Protein AF-A0A7S0AI60-F1 (afdb_monomer)

Sequence (219 aa):
GNGGIPPPGFKAGFDGRELPMLPGQHVEWAVGSVQEVSWMIAANHGGGYAYRLCPRSGNLTEECFQGHHLRFSGGLSWIQFGSDRRSRREIGANRTSEGTWPRGSQWSKVPIPACSGMGGGYDCRGCEAPQFESPIPGLWGNGPTNGCAGCDPGNKTRTEEVCGRAMDFQIVDLVEVPELPAGDYVLSFRWDCEQTPQIWTQCADVRVTSRAALAVSLV

pLDDT: mean 83.92, std 15.77, range [43.09, 98.62]

Radius of gyration: 19.03 Å; Cα contacts (8 Å, |Δi|>4): 444; chains: 1; bounding box: 62×42×47 Å

Solvent-accessible surface area (backbone atoms only — not comparable to full-atom values): 12379 Å² total; per-residue (Å²): 114,89,84,63,88,51,61,93,97,52,55,83,87,59,64,72,88,74,56,76,81,59,86,92,65,77,51,75,44,39,35,70,36,79,42,83,49,72,50,69,54,85,71,40,39,42,36,37,33,38,46,22,36,30,54,59,91,53,76,89,43,71,68,43,27,57,73,36,60,33,44,69,45,82,60,53,31,29,44,24,50,70,88,49,76,85,55,49,42,81,37,83,49,55,66,47,37,76,93,36,83,54,82,60,35,49,34,36,46,53,75,53,22,13,13,53,24,74,49,24,10,66,70,51,44,44,51,87,48,51,66,47,86,44,81,46,89,58,37,26,33,32,12,57,53,64,64,37,37,80,48,58,94,86,50,87,80,68,39,70,73,57,28,51,61,40,31,52,40,30,49,33,41,37,29,40,37,63,96,62,80,62,45,54,27,36,36,34,43,41,35,45,36,64,53,45,103,49,73,51,68,38,72,48,72,36,33,36,36,66,58,77,75,77,79,76,77,82,125

Mean predicted aligned error: 7.52 Å

Secondary structure (DSSP, 8-state):
--SSSPPTT--TT--GGGSPPPTT---EEETT-EEEEEEE-SS----EEEEEEEETTS---HHHHHHTBPEEPSSEEEEEESS-GGG-EEEE--EE-TT-SSTT--EEE-SS--BSSTTTTSSS---SSBSS--SSTT-BTTBSSTT-SS--TT-TT--HHHHHHHT-EEEEEEEE--S--SEEEEEEEEEE-SSSS-EEEEEEEEEEEPPPP------

Nearest PDB structures (foldseek):
  7wwo-assembly1_A  TM=4.934E-01  e=9.241E-03  Thermus thermophilus HB8
  5fqh-assembly1_A  TM=4.328E-01  e=1.663E-02  Clostridium perfringens
  8k2k-assembly1_A  TM=2.992E-01  e=6.125E-03  metagenome
  8yt8-assembly1_A  TM=5.364E-01  e=1.212E+00  Mus musculus
  3mnm-assembly1_A  TM=4.110E-01  e=1.016E+00  Saccharomyces cerevisiae

Foldseek 3Di:
DLQDDDPPPDDRPPDPLPDDADPPDAAEDEAQDKDKDKDFDQAAQWAKKWKFKAANVDPPDPVRRLVGTWDFPDQWKWKAAPDDPVRTDIDGWDKDQPPDPVRRRIITTDQAFFFCDLQSLQVVPGLPDGVDDHPDPCQHHQASPSPLSPDDVPDPPNDSVVSVSRRRIMIMTMTTRHPDDWHKIKMKMWGCGDRDRDIDIDIDIHTYDYHDPPPPPDD

Organism: NCBI:txid73915

Structure (mmCIF, N/CA/C/O backbone):
data_AF-A0A7S0AI60-F1
#
_entry.id   AF-A0A7S0AI60-F1
#
loop_
_atom_site.group_PDB
_atom_site.id
_atom_site.type_symbol
_atom_site.label_atom_id
_atom_site.label_alt_id
_atom_site.label_comp_id
_atom_site.label_asym_id
_atom_site.label_entity_id
_atom_site.label_seq_id
_atom_site.pdbx_PDB_ins_code
_atom_site.Cartn_x
_atom_site.Cartn_y
_atom_site.Cartn_z
_atom_site.occupancy
_atom_site.B_iso_or_equiv
_atom_site.auth_seq_id
_atom_site.auth_comp_id
_atom_site.auth_asym_id
_atom_site.auth_atom_id
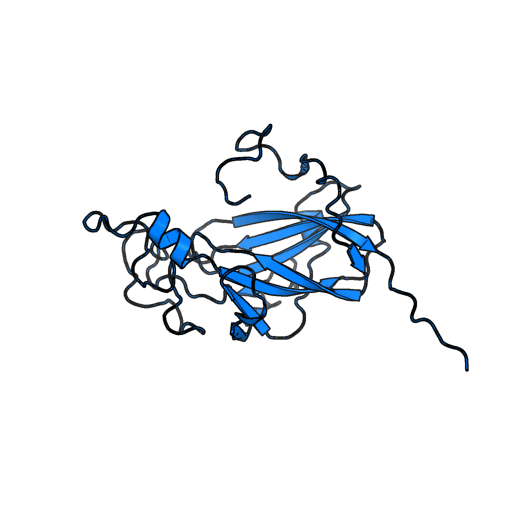_atom_site.pdbx_PDB_model_num
ATOM 1 N N . GLY A 1 1 ? 1.769 9.960 2.229 1.00 45.00 1 GLY A N 1
ATOM 2 C CA . GLY A 1 1 ? 2.354 10.930 1.282 1.00 45.00 1 GLY A CA 1
ATOM 3 C C . GLY A 1 1 ? 3.257 10.196 0.316 1.00 45.00 1 GLY A C 1
ATOM 4 O O . GLY A 1 1 ? 3.865 9.209 0.702 1.00 45.00 1 GLY A O 1
ATOM 5 N N . ASN A 1 2 ? 3.325 10.637 -0.931 1.00 50.84 2 ASN A N 1
ATOM 6 C CA . ASN A 1 2 ? 4.127 10.057 -2.017 1.00 50.84 2 ASN A CA 1
ATOM 7 C C . ASN A 1 2 ? 5.589 10.559 -2.038 1.00 50.84 2 ASN A C 1
ATOM 9 O O . ASN A 1 2 ? 6.227 10.520 -3.081 1.00 50.84 2 ASN A O 1
ATOM 13 N N . GLY A 1 3 ? 6.103 11.098 -0.924 1.00 54.59 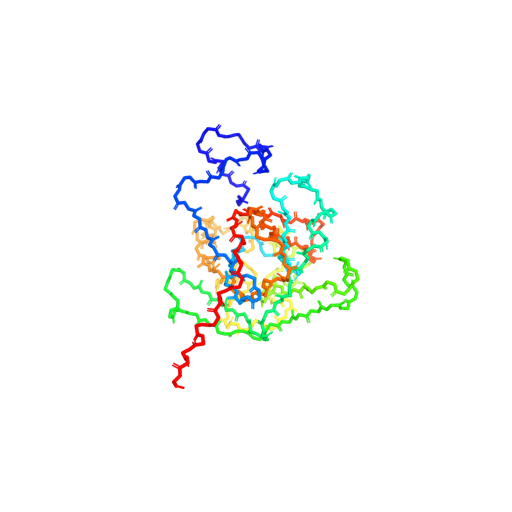3 GLY A N 1
ATOM 14 C CA . GLY A 1 3 ? 7.425 11.741 -0.884 1.00 54.59 3 GLY A CA 1
ATOM 15 C C . GLY A 1 3 ? 7.523 13.063 -1.663 1.00 54.59 3 GLY A C 1
ATOM 16 O O . GLY A 1 3 ? 8.617 13.601 -1.786 1.00 54.59 3 GLY A O 1
ATOM 17 N N . GLY A 1 4 ? 6.403 13.582 -2.182 1.00 67.56 4 GLY A N 1
ATOM 18 C CA . GLY A 1 4 ? 6.338 14.828 -2.945 1.00 67.56 4 GLY A CA 1
ATOM 19 C C . GLY A 1 4 ? 6.090 16.072 -2.085 1.00 67.56 4 GLY A C 1
ATOM 20 O O . GLY A 1 4 ? 6.588 16.205 -0.967 1.00 67.56 4 GLY A O 1
ATOM 21 N N . ILE A 1 5 ? 5.300 17.005 -2.623 1.00 76.75 5 ILE A N 1
ATOM 22 C CA . ILE A 1 5 ? 4.975 18.279 -1.968 1.00 76.75 5 ILE A CA 1
ATOM 23 C C . ILE A 1 5 ? 4.077 18.009 -0.743 1.00 76.75 5 ILE A C 1
ATOM 25 O O . ILE A 1 5 ? 3.019 17.391 -0.897 1.00 76.75 5 ILE A O 1
ATOM 29 N N . PRO A 1 6 ? 4.465 18.442 0.473 1.00 79.62 6 PRO A N 1
ATOM 30 C CA . PRO A 1 6 ? 3.649 18.249 1.668 1.00 79.62 6 PRO A CA 1
ATOM 31 C C . PRO A 1 6 ? 2.327 19.032 1.577 1.00 79.62 6 PRO A C 1
ATOM 33 O O . PRO A 1 6 ? 2.256 20.036 0.860 1.00 79.62 6 PRO A O 1
ATOM 36 N N . PRO A 1 7 ? 1.279 18.624 2.320 1.00 79.31 7 PRO A N 1
ATOM 37 C CA . PRO A 1 7 ? 0.039 19.388 2.385 1.00 79.31 7 PRO A CA 1
ATOM 38 C C . PRO A 1 7 ? 0.291 20.837 2.839 1.00 79.31 7 PRO A C 1
ATOM 40 O O . PRO A 1 7 ? 1.208 21.072 3.637 1.00 79.31 7 PRO A O 1
ATOM 43 N N . PRO A 1 8 ? -0.524 21.810 2.386 1.00 84.06 8 PRO A N 1
ATOM 44 C CA . PRO A 1 8 ? -0.407 23.194 2.832 1.00 84.06 8 PRO A CA 1
ATOM 45 C C . PRO A 1 8 ? -0.358 23.294 4.361 1.00 84.06 8 PRO A C 1
ATOM 47 O O . PRO A 1 8 ? -1.177 22.697 5.056 1.00 84.06 8 PRO A O 1
ATOM 50 N N . GLY A 1 9 ? 0.612 24.046 4.879 1.00 88.19 9 GLY A N 1
ATOM 51 C CA . GLY A 1 9 ? 0.827 24.205 6.322 1.00 88.19 9 GLY A CA 1
ATOM 52 C C . GLY A 1 9 ? 1.815 23.216 6.948 1.00 88.19 9 GLY A C 1
ATOM 53 O O . GLY A 1 9 ? 2.227 23.435 8.083 1.00 88.19 9 GLY A O 1
ATOM 54 N N . PHE A 1 10 ? 2.273 22.197 6.214 1.00 88.19 10 PHE A N 1
ATOM 55 C CA . PHE A 1 10 ? 3.260 21.228 6.697 1.00 88.19 10 PHE A CA 1
ATOM 56 C C . PHE A 1 10 ? 4.544 21.268 5.865 1.00 88.19 10 PHE A C 1
ATOM 58 O O . PHE A 1 10 ? 4.549 21.646 4.695 1.00 88.19 10 PHE A O 1
ATOM 65 N N . LYS A 1 11 ? 5.666 20.892 6.485 1.00 88.69 11 LYS A N 1
ATOM 66 C CA . LYS A 1 11 ? 6.977 20.806 5.825 1.00 88.69 11 LYS A CA 1
ATOM 67 C C . LYS A 1 11 ? 7.293 19.360 5.457 1.00 88.69 11 LYS A C 1
ATOM 69 O O . LYS A 1 11 ? 6.789 18.427 6.081 1.00 88.69 11 LYS A O 1
ATOM 74 N N . ALA A 1 12 ? 8.173 19.177 4.476 1.00 85.31 12 ALA A N 1
ATOM 75 C CA . ALA A 1 12 ? 8.770 17.872 4.221 1.00 85.31 12 ALA A CA 1
ATOM 76 C C . ALA A 1 12 ? 9.463 17.367 5.500 1.00 85.31 12 ALA A C 1
ATOM 78 O O . ALA A 1 12 ? 10.143 18.137 6.181 1.00 85.31 12 ALA A O 1
ATOM 79 N N . GLY A 1 13 ? 9.251 16.094 5.837 1.00 84.31 13 GLY A N 1
ATOM 80 C CA . GLY A 1 13 ? 9.754 15.489 7.074 1.00 84.31 13 GLY A CA 1
ATOM 81 C C . GLY A 1 13 ? 8.898 15.730 8.324 1.00 84.31 13 GLY A C 1
ATOM 82 O O . GLY A 1 13 ? 9.288 15.273 9.392 1.00 84.31 13 GLY A O 1
ATOM 83 N N . PHE A 1 14 ? 7.750 16.415 8.222 1.00 87.69 14 PHE A N 1
ATOM 84 C CA . PHE A 1 14 ? 6.786 16.477 9.326 1.00 87.69 14 PHE A CA 1
ATOM 85 C C . PHE A 1 14 ? 6.278 15.072 9.677 1.00 87.69 14 PHE A C 1
ATOM 87 O O . PHE A 1 14 ? 5.994 14.275 8.778 1.00 87.69 14 PHE A O 1
ATOM 94 N N . ASP A 1 15 ? 6.152 14.776 10.972 1.00 86.12 15 ASP A N 1
ATOM 95 C CA . ASP A 1 15 ? 5.676 13.473 11.421 1.00 86.12 15 ASP A CA 1
ATOM 96 C C . ASP A 1 15 ? 4.197 13.297 11.060 1.00 86.12 15 ASP A C 1
ATOM 98 O O . ASP A 1 15 ? 3.311 13.943 11.616 1.00 86.12 15 ASP A O 1
ATOM 102 N N . GLY A 1 16 ? 3.919 12.394 10.119 1.00 83.56 16 GLY A N 1
ATOM 103 C CA . GLY A 1 16 ? 2.560 12.122 9.655 1.00 83.56 16 GLY A CA 1
ATOM 104 C C . GLY A 1 16 ? 1.607 11.678 10.768 1.00 83.56 16 GLY A C 1
ATOM 105 O O . GLY A 1 16 ? 0.403 11.874 10.642 1.00 83.56 16 GLY A O 1
ATOM 106 N N . ARG A 1 17 ? 2.130 11.132 11.873 1.00 81.75 17 ARG A N 1
ATOM 107 C CA . ARG A 1 17 ? 1.340 10.715 13.043 1.00 81.75 17 ARG A CA 1
ATOM 108 C C . ARG A 1 17 ? 0.743 11.898 13.803 1.00 81.75 17 ARG A C 1
ATOM 110 O O . ARG A 1 17 ? -0.249 11.733 14.506 1.00 81.75 17 ARG A O 1
ATOM 117 N N . GLU A 1 18 ? 1.335 13.079 13.651 1.00 84.19 18 GLU A N 1
ATOM 118 C CA . GLU A 1 18 ? 0.885 14.321 14.280 1.00 84.19 18 GLU A CA 1
ATOM 119 C C . GLU A 1 18 ? -0.087 15.110 13.390 1.00 84.19 18 GLU A C 1
ATOM 121 O O . GLU A 1 18 ? -0.596 16.155 13.799 1.00 84.19 18 GLU A O 1
ATOM 126 N N . LEU A 1 19 ? -0.378 14.627 12.174 1.00 85.31 19 LEU A N 1
ATOM 127 C CA . LEU A 1 19 ? -1.375 15.258 11.316 1.00 85.31 19 LEU A CA 1
ATOM 128 C C . LEU A 1 19 ? -2.772 15.144 11.951 1.00 85.31 19 LEU A C 1
ATOM 130 O O . LEU A 1 19 ? -3.152 14.070 12.438 1.00 85.31 19 LEU A O 1
ATOM 134 N N . PRO A 1 20 ? -3.567 16.230 11.943 1.00 84.12 20 PRO A N 1
ATOM 135 C CA . PRO A 1 20 ? -4.941 16.165 12.408 1.00 84.12 20 PRO A CA 1
ATOM 136 C C . PRO A 1 20 ? -5.768 15.291 11.462 1.00 84.12 20 PRO A C 1
ATOM 138 O O . PRO A 1 20 ? -5.549 15.294 10.249 1.00 84.12 20 PRO A O 1
ATOM 141 N N . MET A 1 21 ? -6.763 14.597 12.017 1.00 82.50 21 MET A N 1
ATOM 142 C CA . MET A 1 21 ? -7.772 13.935 11.192 1.00 82.50 21 MET A CA 1
ATOM 143 C C . MET A 1 21 ? -8.446 14.965 10.287 1.00 82.50 21 MET A C 1
ATOM 145 O O . MET A 1 21 ? -8.813 16.055 10.738 1.00 82.50 21 MET A O 1
ATOM 149 N N . LEU A 1 22 ? -8.632 14.615 9.016 1.00 80.00 22 LEU A N 1
ATOM 150 C CA . LEU A 1 22 ? -9.317 15.489 8.070 1.00 80.00 22 LEU A CA 1
ATOM 151 C C . LEU A 1 22 ? -10.794 15.649 8.477 1.00 80.00 22 LEU A C 1
ATOM 153 O O . LEU A 1 22 ? -11.508 14.647 8.588 1.00 80.00 22 LEU A O 1
ATOM 157 N N . PRO A 1 23 ? -11.288 16.886 8.679 1.00 76.00 23 PRO A N 1
ATOM 158 C CA . PRO A 1 23 ? -12.686 17.112 9.024 1.00 76.00 23 PRO A CA 1
ATOM 159 C C . PRO A 1 23 ? -13.629 16.520 7.969 1.00 76.00 23 PRO A C 1
ATOM 161 O O . PRO A 1 23 ? -13.472 16.773 6.775 1.00 76.00 23 PRO A O 1
ATOM 164 N N . GLY A 1 24 ? -14.620 15.739 8.404 1.00 71.12 24 GLY A N 1
ATOM 165 C CA . GLY A 1 24 ? -15.650 15.177 7.524 1.00 71.12 24 GLY A CA 1
ATOM 166 C C . GLY A 1 24 ? -15.225 13.960 6.691 1.00 71.12 24 GLY A C 1
ATOM 167 O O . GLY A 1 24 ? -16.073 13.390 6.010 1.00 71.12 24 GLY A O 1
ATOM 168 N N . GLN A 1 25 ? -13.964 13.517 6.763 1.00 67.19 25 GLN A N 1
ATOM 169 C CA . GLN A 1 25 ? -13.538 12.221 6.224 1.00 67.19 25 GLN A CA 1
ATOM 170 C C . GLN A 1 25 ? -13.431 11.206 7.361 1.00 67.19 25 GLN A C 1
ATOM 172 O O . GLN A 1 25 ? -12.405 11.087 8.027 1.00 67.19 25 GLN A O 1
ATOM 177 N N . HIS A 1 26 ? -14.513 10.463 7.582 1.00 74.06 26 HIS A N 1
ATOM 178 C CA . HIS A 1 26 ? -14.516 9.323 8.491 1.00 74.06 26 HIS A CA 1
ATOM 179 C C . HIS A 1 26 ? -14.850 8.071 7.692 1.00 74.06 26 HIS A C 1
ATOM 181 O O . HIS A 1 26 ? -15.993 7.860 7.296 1.00 74.06 26 HIS A O 1
ATOM 187 N N . VAL A 1 27 ? -13.828 7.261 7.420 1.00 89.38 27 VAL A N 1
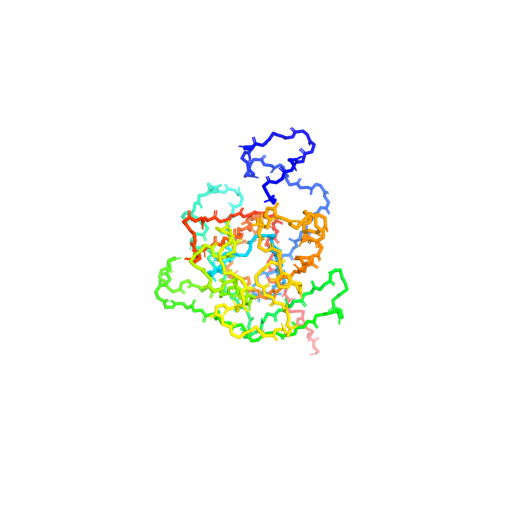ATOM 188 C CA . VAL A 1 27 ? -14.027 5.923 6.868 1.00 89.38 27 VAL A CA 1
ATOM 189 C C . VAL A 1 27 ? -14.298 4.991 8.044 1.00 89.38 27 VAL A C 1
ATOM 191 O O . VAL A 1 27 ? -13.442 4.814 8.912 1.00 89.38 27 VAL A O 1
ATOM 194 N N . GLU A 1 28 ? -15.504 4.434 8.089 1.00 93.62 28 GLU A N 1
ATOM 195 C CA . GLU A 1 28 ? -15.934 3.524 9.149 1.00 93.62 28 GLU A CA 1
ATOM 196 C C . GLU A 1 28 ? -15.746 2.069 8.727 1.00 93.62 28 GLU A C 1
ATOM 198 O O . GLU A 1 28 ? -16.203 1.652 7.661 1.00 93.62 28 GLU A O 1
ATOM 203 N N . TRP A 1 29 ? -15.055 1.301 9.566 1.00 96.19 29 TRP A N 1
ATOM 204 C CA . TRP A 1 29 ? -14.742 -0.110 9.364 1.00 96.19 29 TRP A CA 1
ATOM 205 C C . TRP A 1 29 ? -15.392 -0.921 10.484 1.00 96.19 29 TRP A C 1
ATOM 207 O O . TRP A 1 29 ? -14.967 -0.851 11.636 1.00 96.19 29 TRP A O 1
ATOM 217 N N . ALA A 1 30 ? -16.435 -1.684 10.168 1.00 96.31 30 ALA A N 1
ATOM 218 C CA . ALA A 1 30 ? -17.073 -2.537 11.165 1.00 96.31 30 ALA A CA 1
ATOM 219 C C . ALA A 1 30 ? -16.162 -3.720 11.520 1.00 96.31 30 ALA A C 1
ATOM 221 O O . ALA A 1 30 ? -15.568 -4.344 10.647 1.00 96.31 30 ALA A O 1
ATOM 222 N N . VAL A 1 31 ? -16.068 -4.074 12.800 1.00 95.88 31 VAL A N 1
ATOM 223 C CA . VAL A 1 31 ? -15.344 -5.286 13.216 1.00 95.88 31 VAL A CA 1
ATOM 224 C C . VAL A 1 31 ? -15.864 -6.518 12.465 1.00 95.88 31 VAL A C 1
ATOM 226 O O . VAL A 1 31 ? -17.075 -6.705 12.326 1.00 95.88 31 VAL A O 1
ATOM 229 N N . GLY A 1 32 ? -14.948 -7.364 11.986 1.00 94.81 32 GLY A N 1
ATOM 230 C CA . GLY A 1 32 ? -15.258 -8.576 11.228 1.00 94.81 32 GLY A CA 1
ATOM 231 C C . GLY A 1 32 ? -15.702 -8.335 9.782 1.00 94.81 32 GLY A C 1
ATOM 232 O O . GLY A 1 32 ? -16.019 -9.300 9.087 1.00 94.81 32 GLY A O 1
ATOM 233 N N . SER A 1 33 ? -15.753 -7.084 9.312 1.00 96.81 33 SER A N 1
ATOM 234 C CA . SER A 1 33 ? -16.047 -6.788 7.912 1.00 96.81 33 SER A CA 1
ATOM 235 C C . SER A 1 33 ? -14.827 -7.012 7.015 1.00 96.81 33 SER A C 1
ATOM 237 O O . SER A 1 33 ? -13.679 -7.091 7.461 1.00 96.81 33 SER A O 1
ATOM 239 N N . VAL A 1 34 ? -15.099 -7.079 5.713 1.00 98.19 34 VAL A N 1
ATOM 240 C CA . VAL A 1 34 ? -14.083 -7.001 4.668 1.00 98.19 34 VAL A CA 1
ATOM 241 C C . VAL A 1 34 ? -14.071 -5.580 4.122 1.00 98.19 34 VAL A C 1
ATOM 243 O O . VAL A 1 34 ? -15.111 -5.049 3.731 1.00 98.19 34 VAL A O 1
ATOM 246 N N . GLN A 1 35 ? -12.894 -4.969 4.090 1.00 97.88 35 GLN A N 1
ATOM 247 C CA . GLN A 1 35 ? -12.692 -3.588 3.678 1.00 97.88 35 GLN A CA 1
ATOM 248 C C . GLN A 1 35 ? -11.781 -3.515 2.460 1.00 97.88 35 GLN A C 1
ATOM 250 O O . GLN A 1 35 ? -10.812 -4.260 2.339 1.00 97.88 35 GLN A O 1
ATOM 255 N N . GLU A 1 36 ? -12.103 -2.599 1.554 1.00 97.38 36 GLU A N 1
ATOM 256 C CA . GLU A 1 36 ? -11.275 -2.310 0.391 1.00 97.38 36 GLU A CA 1
ATOM 257 C C . GLU A 1 36 ? -10.141 -1.359 0.776 1.00 97.38 36 GLU A C 1
ATOM 259 O O . GLU A 1 36 ? -10.359 -0.345 1.442 1.00 97.38 36 GLU A O 1
ATOM 264 N N . VAL A 1 37 ? -8.933 -1.693 0.337 1.00 97.50 37 VAL A N 1
ATOM 265 C CA . VAL A 1 37 ? -7.742 -0.857 0.464 1.00 97.50 37 VAL A CA 1
ATOM 266 C C . VAL A 1 37 ? -7.085 -0.729 -0.899 1.00 97.50 37 VAL A C 1
ATOM 268 O O . VAL A 1 37 ? -7.163 -1.630 -1.733 1.00 97.50 37 VAL A O 1
ATOM 271 N N . SER A 1 38 ? -6.436 0.402 -1.135 1.00 95.88 38 SER A N 1
ATOM 272 C CA . SER A 1 38 ? -5.747 0.659 -2.391 1.00 95.88 38 SER A CA 1
ATOM 273 C C . SER A 1 38 ? -4.474 1.443 -2.155 1.00 95.88 38 SER A C 1
ATOM 275 O O . SER A 1 38 ? -4.418 2.298 -1.270 1.00 95.88 38 SER A O 1
ATOM 277 N N . TRP A 1 39 ? -3.475 1.193 -2.984 1.00 94.12 39 TRP A N 1
ATOM 278 C CA . TRP A 1 39 ? -2.240 1.960 -3.009 1.00 94.12 39 TRP A CA 1
ATOM 279 C C . TRP A 1 39 ? -1.742 2.101 -4.447 1.00 94.12 39 TRP A C 1
ATOM 281 O O . TRP A 1 39 ? -2.200 1.401 -5.348 1.00 94.12 39 TRP A O 1
ATOM 291 N N . MET A 1 40 ? -0.834 3.044 -4.673 1.00 88.75 40 MET A N 1
ATOM 292 C CA . MET A 1 40 ? -0.266 3.327 -5.991 1.00 88.75 40 MET A CA 1
ATOM 293 C C . MET A 1 40 ? 1.251 3.208 -5.915 1.00 88.75 40 MET A C 1
ATOM 295 O O . MET A 1 40 ? 1.856 3.557 -4.899 1.00 88.75 40 MET A O 1
ATOM 299 N N . ILE A 1 41 ? 1.861 2.744 -7.001 1.00 82.56 41 ILE A N 1
ATOM 300 C CA . ILE A 1 41 ? 3.312 2.621 -7.132 1.00 82.56 41 ILE A CA 1
ATOM 301 C C . ILE A 1 41 ? 3.774 3.686 -8.109 1.00 82.56 41 ILE A C 1
ATOM 303 O O . ILE A 1 41 ? 3.343 3.665 -9.247 1.00 82.56 41 ILE A O 1
ATOM 307 N N . ALA A 1 42 ? 4.677 4.575 -7.704 1.00 76.31 42 ALA A N 1
ATOM 308 C CA . ALA A 1 42 ? 5.337 5.493 -8.641 1.00 76.31 42 ALA A CA 1
ATOM 309 C C . ALA A 1 42 ? 6.721 4.983 -9.078 1.00 76.31 42 ALA A C 1
ATOM 311 O O . ALA A 1 42 ? 7.130 5.183 -10.217 1.00 76.31 42 ALA A O 1
ATOM 312 N N . ALA A 1 43 ? 7.427 4.292 -8.181 1.00 77.75 43 ALA A N 1
ATOM 313 C CA . ALA A 1 43 ? 8.711 3.655 -8.442 1.00 77.75 43 ALA A CA 1
ATOM 314 C C . ALA A 1 43 ? 8.570 2.174 -8.110 1.00 77.75 43 ALA A C 1
ATOM 316 O O . ALA A 1 43 ? 8.280 1.855 -6.964 1.00 77.75 43 ALA A O 1
ATOM 317 N N . ASN A 1 44 ? 8.706 1.276 -9.086 1.00 84.31 44 ASN A N 1
ATOM 318 C CA . ASN A 1 44 ? 8.481 -0.147 -8.853 1.00 84.31 44 ASN A CA 1
ATOM 319 C C . ASN A 1 44 ? 9.775 -0.852 -8.431 1.00 84.31 44 ASN A C 1
ATOM 321 O O . ASN A 1 44 ? 10.670 -1.061 -9.246 1.00 84.31 44 ASN A O 1
ATOM 325 N N . HIS A 1 45 ? 9.854 -1.244 -7.161 1.00 86.75 45 HIS A N 1
ATOM 326 C CA . HIS A 1 45 ? 11.004 -1.955 -6.588 1.00 86.75 45 HIS A CA 1
ATOM 327 C C . HIS A 1 45 ? 10.692 -3.415 -6.208 1.00 86.75 45 HIS A C 1
ATOM 329 O O . HIS A 1 45 ? 11.457 -4.034 -5.460 1.00 86.75 45 HIS A O 1
ATOM 335 N N . GLY A 1 46 ? 9.569 -3.962 -6.694 1.00 90.88 46 GLY A N 1
ATOM 336 C CA . GLY A 1 46 ? 9.126 -5.322 -6.370 1.00 90.88 46 GLY A CA 1
ATOM 337 C C . GLY A 1 46 ? 8.864 -5.524 -4.874 1.00 90.88 46 GLY A C 1
ATOM 338 O O . GLY A 1 46 ? 8.537 -4.576 -4.166 1.00 90.88 46 GLY A O 1
ATOM 339 N N . GLY A 1 47 ? 9.022 -6.745 -4.365 1.00 94.25 47 GLY A N 1
ATOM 340 C CA . GLY A 1 47 ? 8.861 -7.038 -2.935 1.00 94.25 47 GLY A CA 1
ATOM 341 C C . GLY A 1 47 ? 7.421 -7.249 -2.483 1.00 94.25 47 GLY A C 1
ATOM 342 O O . GLY A 1 47 ? 6.5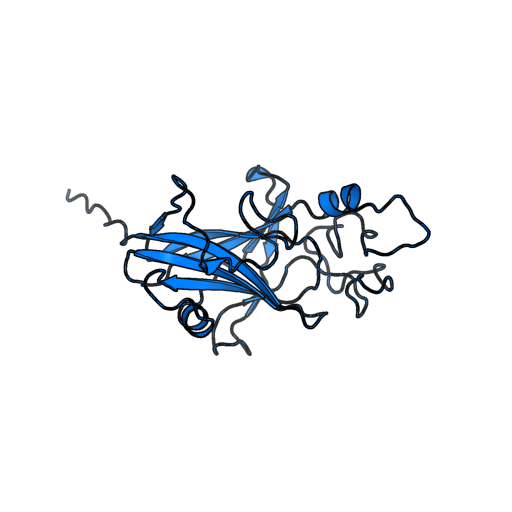82 -7.739 -3.244 1.00 94.25 47 GLY A O 1
ATOM 343 N N . GLY A 1 48 ? 7.146 -6.939 -1.215 1.00 97.19 48 GLY A N 1
ATOM 344 C CA . GLY A 1 48 ? 5.884 -7.293 -0.568 1.00 97.19 48 GLY A CA 1
ATOM 345 C C . GLY A 1 48 ? 5.356 -6.222 0.374 1.00 97.19 48 GLY A C 1
ATOM 346 O O . GLY A 1 48 ? 6.119 -5.470 0.977 1.00 97.19 48 GLY A O 1
ATOM 347 N N . TYR A 1 49 ? 4.036 -6.157 0.506 1.00 98.50 49 TYR A N 1
ATOM 348 C CA . TYR A 1 49 ? 3.340 -5.143 1.285 1.00 98.50 49 TYR A CA 1
ATOM 349 C C . TYR A 1 49 ? 2.304 -5.726 2.249 1.00 98.50 49 TYR A C 1
ATOM 351 O O . TYR A 1 49 ? 1.828 -6.857 2.107 1.00 98.50 49 TYR A O 1
ATOM 359 N N . ALA A 1 50 ? 1.968 -4.911 3.242 1.00 98.44 50 ALA A N 1
ATOM 360 C CA . ALA A 1 50 ? 1.130 -5.245 4.376 1.00 98.44 50 ALA A CA 1
ATOM 361 C C . ALA A 1 50 ? 0.283 -4.049 4.829 1.00 98.44 50 ALA A C 1
ATOM 363 O O . ALA A 1 50 ? 0.691 -2.890 4.705 1.00 98.44 50 ALA A O 1
ATOM 364 N N . TYR A 1 51 ? -0.864 -4.356 5.439 1.00 98.56 51 TYR A N 1
ATOM 365 C CA . TYR A 1 51 ? -1.745 -3.391 6.096 1.00 98.56 51 TYR A CA 1
ATOM 366 C C . TYR A 1 51 ? -1.903 -3.732 7.574 1.00 98.56 51 TYR A C 1
ATOM 368 O O . TYR A 1 51 ? -1.990 -4.903 7.941 1.00 98.56 51 TYR A O 1
ATOM 376 N N . ARG A 1 52 ? -1.890 -2.714 8.435 1.00 98.00 52 ARG A N 1
ATOM 377 C CA . 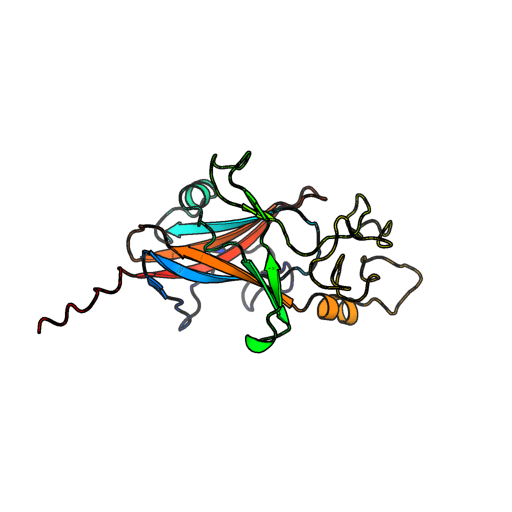ARG A 1 52 ? -1.794 -2.866 9.894 1.00 98.00 52 ARG A CA 1
ATOM 378 C C . ARG A 1 52 ? -2.573 -1.765 10.600 1.00 98.00 52 ARG A C 1
ATOM 380 O O . ARG A 1 52 ? -2.606 -0.649 10.096 1.00 98.00 52 ARG A O 1
ATOM 387 N N . LEU A 1 53 ? -3.149 -2.038 11.765 1.00 97.25 53 LEU A N 1
ATOM 388 C CA . LEU A 1 53 ? -3.845 -1.031 12.574 1.00 97.25 53 LEU A CA 1
ATOM 389 C C . LEU A 1 53 ? -3.072 -0.712 13.860 1.00 97.25 53 LEU A C 1
ATOM 391 O O . LEU A 1 53 ? -2.345 -1.540 14.398 1.00 97.25 53 LEU A O 1
ATOM 395 N N . CYS A 1 54 ? -3.227 0.502 14.373 1.00 96.75 54 CYS A N 1
ATOM 396 C CA . CYS A 1 54 ? -2.827 0.846 15.735 1.00 96.75 54 CYS A CA 1
ATOM 397 C C . CYS A 1 54 ? -3.850 1.828 16.325 1.00 96.75 54 CYS A C 1
ATOM 399 O O . CYS A 1 54 ? -4.222 2.779 15.628 1.00 96.75 54 CYS A O 1
ATOM 401 N N . PRO A 1 55 ? -4.337 1.624 17.566 1.00 95.81 55 PRO A N 1
ATOM 402 C CA . PRO A 1 55 ? -5.249 2.565 18.208 1.00 95.81 55 PRO A CA 1
ATOM 403 C C . PRO A 1 55 ? -4.649 3.971 18.273 1.00 95.81 55 PRO A C 1
ATOM 405 O O . PRO A 1 55 ? -3.532 4.153 18.760 1.00 95.81 55 PRO A O 1
ATOM 408 N N . ARG A 1 56 ? -5.409 4.985 17.846 1.00 92.69 56 ARG A N 1
ATOM 409 C CA . ARG A 1 56 ? -4.960 6.386 17.860 1.00 92.69 56 ARG A CA 1
ATOM 410 C C . ARG A 1 56 ? -4.743 6.918 19.276 1.00 92.69 56 ARG A C 1
ATOM 412 O O . ARG A 1 56 ? -3.920 7.800 19.479 1.00 92.69 56 ARG A O 1
ATOM 419 N N . SER A 1 57 ? -5.470 6.383 20.256 1.00 91.88 57 SER A N 1
ATOM 420 C CA . SER A 1 57 ? -5.329 6.754 21.669 1.00 91.88 57 SER A CA 1
ATOM 421 C C . SER A 1 57 ? -4.030 6.253 22.311 1.00 91.88 57 SER A C 1
ATOM 423 O O . SER A 1 57 ? -3.734 6.637 23.440 1.00 91.88 57 SER A O 1
ATOM 425 N N . GLY A 1 58 ? -3.299 5.351 21.647 1.00 89.25 58 GLY A N 1
ATOM 426 C CA . GLY A 1 58 ? -2.053 4.773 22.141 1.00 89.25 58 GLY A CA 1
ATOM 427 C C . GLY A 1 58 ? -0.800 5.408 21.537 1.00 89.25 58 GLY A C 1
ATOM 428 O O . GLY A 1 58 ? -0.856 6.350 20.749 1.00 89.25 58 GLY A O 1
ATOM 429 N N . ASN A 1 59 ? 0.357 4.839 21.881 1.00 92.50 59 ASN A N 1
ATOM 430 C CA . ASN A 1 59 ? 1.619 5.192 21.238 1.00 92.50 59 ASN A CA 1
ATOM 431 C C . ASN A 1 59 ? 1.697 4.520 19.863 1.00 92.50 59 ASN A C 1
ATOM 433 O O . ASN A 1 59 ? 1.753 3.295 19.763 1.00 92.50 59 ASN A O 1
ATOM 437 N N . LEU A 1 60 ? 1.744 5.334 18.809 1.00 93.69 60 LEU A N 1
ATOM 438 C CA . LEU A 1 60 ? 1.828 4.895 17.416 1.00 93.69 60 LEU A CA 1
ATOM 439 C C . LEU A 1 60 ? 3.244 4.398 17.070 1.00 93.69 60 LEU A C 1
ATOM 441 O O . LEU A 1 60 ? 3.993 5.066 16.347 1.00 93.69 60 LEU A O 1
ATOM 445 N N . THR A 1 61 ? 3.630 3.250 17.632 1.00 95.06 61 THR A N 1
ATOM 446 C CA . THR A 1 61 ? 4.920 2.587 17.390 1.00 95.06 61 THR A CA 1
ATOM 447 C C . THR A 1 61 ? 4.796 1.459 16.369 1.00 95.06 61 THR A C 1
ATOM 449 O O . THR A 1 61 ? 3.709 0.938 16.116 1.00 95.06 61 THR A O 1
ATOM 452 N N . GLU A 1 62 ? 5.921 1.057 15.781 1.00 94.75 62 GLU A N 1
ATOM 453 C CA . GLU A 1 62 ? 5.956 -0.073 14.850 1.00 94.75 62 GLU A CA 1
ATOM 454 C C . GLU A 1 62 ? 5.535 -1.381 15.543 1.00 94.75 62 GLU A C 1
ATOM 456 O O . GLU A 1 62 ? 4.843 -2.191 14.934 1.00 94.75 62 GLU A O 1
ATOM 461 N N . GLU A 1 63 ? 5.840 -1.555 16.831 1.00 96.50 63 GLU A N 1
ATOM 462 C CA . GLU A 1 63 ? 5.381 -2.697 17.632 1.00 96.50 63 GLU A CA 1
ATOM 463 C C . GLU A 1 63 ? 3.850 -2.728 17.753 1.00 96.50 63 GLU A C 1
ATOM 465 O O . GLU A 1 63 ? 3.245 -3.795 17.644 1.00 96.50 63 GLU A O 1
ATOM 470 N N . CYS A 1 64 ? 3.203 -1.567 17.913 1.00 96.69 64 CYS A N 1
ATOM 471 C CA . CYS A 1 64 ? 1.742 -1.477 17.936 1.00 96.69 64 CYS A CA 1
ATOM 472 C C . CYS A 1 64 ? 1.122 -1.913 16.599 1.00 96.69 64 CYS A C 1
ATOM 474 O O . CYS A 1 64 ? 0.168 -2.693 16.584 1.00 96.69 64 CYS A O 1
ATOM 476 N N . PHE A 1 65 ? 1.682 -1.452 15.474 1.00 97.06 65 PHE A N 1
ATOM 477 C CA . PHE A 1 65 ? 1.229 -1.863 14.141 1.00 97.06 65 PHE A CA 1
ATOM 478 C C . PHE A 1 65 ? 1.475 -3.353 13.887 1.00 97.06 65 PHE A C 1
ATOM 480 O O . PHE A 1 65 ? 0.615 -4.044 13.344 1.00 97.06 65 PHE A O 1
ATOM 487 N N . GLN A 1 66 ? 2.631 -3.870 14.301 1.00 96.19 66 GLN A N 1
ATOM 488 C CA . GLN A 1 66 ? 2.958 -5.292 14.209 1.00 96.19 66 GLN A CA 1
ATOM 489 C C . GLN A 1 66 ? 1.968 -6.166 14.995 1.00 96.19 66 GLN A C 1
ATOM 491 O O . GLN A 1 66 ? 1.639 -7.261 14.539 1.00 96.19 66 GLN A O 1
ATOM 496 N N . GLY A 1 67 ? 1.439 -5.668 16.117 1.00 95.69 67 GLY A N 1
ATOM 497 C CA . GLY A 1 67 ? 0.426 -6.351 16.925 1.00 95.69 67 GLY A CA 1
ATOM 498 C C . GLY A 1 67 ? -0.954 -6.486 16.271 1.00 95.69 67 GLY A C 1
ATOM 499 O O . GLY A 1 67 ? -1.703 -7.385 16.645 1.00 95.69 67 GLY A O 1
ATOM 500 N N . HIS A 1 68 ? -1.291 -5.655 15.279 1.00 96.00 68 HIS A N 1
ATOM 501 C CA . HIS A 1 68 ? -2.600 -5.688 14.608 1.00 96.00 68 HIS A CA 1
ATOM 502 C C . HIS A 1 68 ? -2.450 -5.745 13.085 1.00 96.00 68 HIS A C 1
ATOM 504 O O . HIS A 1 68 ? -2.959 -4.906 12.336 1.00 96.00 68 HIS A O 1
ATOM 510 N N . HIS A 1 69 ? -1.719 -6.757 12.624 1.00 97.69 69 HIS A N 1
ATOM 511 C CA . HIS A 1 69 ? -1.574 -7.051 11.206 1.00 97.69 69 HIS A CA 1
ATOM 512 C C . HIS A 1 69 ? -2.903 -7.505 10.597 1.00 97.69 69 HIS A C 1
ATOM 514 O O . HIS A 1 69 ? -3.552 -8.414 11.117 1.00 97.69 69 HIS A O 1
ATOM 520 N N . LEU A 1 70 ? -3.296 -6.896 9.481 1.00 98.50 70 LEU A N 1
ATOM 521 C CA . LEU A 1 70 ? -4.512 -7.275 8.776 1.00 98.50 70 LEU A CA 1
ATOM 522 C C . LEU A 1 70 ? -4.247 -8.491 7.894 1.00 98.50 70 LEU A C 1
ATOM 524 O O . LEU A 1 70 ? -3.189 -8.614 7.270 1.00 98.50 70 LEU A O 1
ATOM 528 N N . ARG A 1 71 ? -5.232 -9.386 7.843 1.00 98.31 71 ARG A N 1
ATOM 529 C CA . ARG A 1 71 ? -5.272 -10.469 6.864 1.00 98.31 71 ARG A CA 1
ATOM 530 C C . ARG A 1 71 ? -5.908 -9.942 5.591 1.00 98.31 71 ARG A C 1
ATOM 532 O O . ARG A 1 71 ? -6.880 -9.193 5.645 1.00 98.31 71 ARG A O 1
ATOM 539 N N . PHE A 1 72 ? -5.383 -10.355 4.452 1.00 98.56 72 PHE A N 1
ATOM 540 C CA . PHE A 1 72 ? -6.042 -10.133 3.182 1.00 98.56 72 PHE A CA 1
ATOM 541 C C . PHE A 1 72 ? -7.210 -11.110 3.023 1.00 98.56 72 PHE A C 1
ATOM 543 O O . PHE A 1 72 ? -7.083 -12.298 3.326 1.00 98.56 72 PHE A O 1
ATOM 550 N N . SER A 1 73 ? -8.324 -10.618 2.492 1.00 98.12 73 SER A N 1
ATOM 551 C CA . SER A 1 73 ? -9.485 -11.435 2.158 1.00 98.12 73 SER A CA 1
ATOM 552 C C . SER A 1 73 ? -9.395 -11.930 0.709 1.00 98.12 73 SER A C 1
ATOM 554 O O . SER A 1 73 ? -9.016 -11.189 -0.204 1.00 98.12 73 SER A O 1
ATOM 556 N N . GLY A 1 74 ? -9.722 -13.204 0.485 1.00 96.56 74 GLY A N 1
ATOM 557 C CA . GLY A 1 74 ? -9.697 -13.844 -0.836 1.00 96.56 74 GLY A CA 1
ATOM 558 C C . GLY A 1 74 ? -8.295 -14.156 -1.380 1.00 96.56 74 GLY A C 1
ATOM 559 O O . GLY A 1 74 ? -7.307 -14.164 -0.649 1.00 96.56 74 GLY A O 1
ATOM 560 N N . GLY A 1 75 ? -8.218 -14.442 -2.683 1.00 97.69 75 GLY A N 1
ATOM 561 C CA . GLY A 1 75 ? -6.977 -14.756 -3.413 1.00 97.69 75 GLY A CA 1
ATOM 562 C C . GLY A 1 75 ? -6.717 -13.841 -4.611 1.00 97.69 75 GLY A C 1
ATOM 563 O O . GLY A 1 75 ? -5.926 -14.186 -5.483 1.00 97.69 75 GLY A O 1
ATOM 564 N N . LEU A 1 76 ? -7.411 -12.702 -4.679 1.00 98.06 76 LEU A N 1
ATOM 565 C CA . LEU A 1 76 ? -7.348 -11.762 -5.796 1.00 98.06 76 LEU A CA 1
ATOM 566 C C . LEU A 1 76 ? -6.902 -10.378 -5.327 1.00 98.06 76 LEU A C 1
ATOM 568 O O . LEU A 1 76 ? -7.216 -9.959 -4.208 1.00 98.06 76 LEU A O 1
ATOM 572 N N . SER A 1 77 ? -6.220 -9.687 -6.230 1.00 98.06 77 SER A N 1
ATOM 573 C CA . SER A 1 77 ? -5.987 -8.245 -6.223 1.00 98.06 77 SER A CA 1
ATOM 574 C C . SER A 1 77 ? -6.534 -7.666 -7.531 1.00 98.06 77 SER A C 1
ATOM 576 O O . SER A 1 77 ? -6.792 -8.404 -8.488 1.00 98.06 77 SER A O 1
ATOM 578 N N . TRP A 1 78 ? -6.694 -6.347 -7.607 1.00 97.31 78 TRP A N 1
ATOM 579 C CA . TRP A 1 78 ? -7.129 -5.683 -8.834 1.00 97.31 78 TRP A CA 1
ATOM 580 C C . TRP A 1 78 ? -6.199 -4.542 -9.209 1.00 97.31 78 TRP A C 1
ATOM 582 O O . TRP A 1 78 ? -5.755 -3.789 -8.348 1.00 97.31 78 TRP A O 1
ATOM 592 N N . ILE A 1 79 ? -5.976 -4.371 -10.508 1.00 93.38 79 ILE A N 1
ATOM 593 C CA . ILE A 1 79 ? -5.411 -3.138 -11.056 1.00 93.38 79 ILE A CA 1
ATOM 594 C C . ILE A 1 79 ? -6.554 -2.272 -11.540 1.00 93.38 79 ILE A C 1
ATOM 596 O O . ILE A 1 79 ? -7.355 -2.710 -12.366 1.00 93.38 79 ILE A O 1
ATOM 600 N N . GLN A 1 80 ? -6.630 -1.052 -11.022 1.00 92.19 80 GLN A N 1
ATOM 601 C CA . GLN A 1 80 ? -7.636 -0.072 -11.402 1.00 92.19 80 GLN A CA 1
ATOM 602 C C . GLN A 1 80 ? -6.962 1.154 -12.008 1.00 92.19 80 GLN A C 1
ATOM 604 O O . GLN A 1 80 ? -6.193 1.837 -11.338 1.00 92.19 80 GLN A O 1
ATOM 609 N N . PHE A 1 81 ? -7.290 1.453 -13.261 1.00 84.62 81 PHE A N 1
ATOM 610 C CA . PHE A 1 81 ? -6.886 2.701 -13.903 1.00 84.62 81 PHE A CA 1
ATOM 611 C C . PHE A 1 81 ? -7.922 3.782 -13.602 1.00 84.62 81 PHE A C 1
ATOM 613 O O . PHE A 1 81 ? -9.126 3.563 -13.793 1.00 84.62 81 PHE A O 1
ATOM 620 N N . GLY A 1 82 ? -7.459 4.942 -13.135 1.00 82.00 82 GLY A N 1
ATOM 621 C CA . GLY A 1 82 ? -8.328 6.038 -12.713 1.00 82.00 82 GLY A CA 1
ATOM 622 C C . GLY A 1 82 ? -9.303 5.652 -11.590 1.00 82.00 82 GLY A C 1
ATOM 623 O O . GLY A 1 82 ? -9.050 4.764 -10.773 1.00 82.00 82 GLY A O 1
ATOM 624 N N . SER A 1 83 ? -10.445 6.340 -11.538 1.00 83.75 83 SER A N 1
ATOM 625 C CA . SER A 1 83 ? -11.444 6.190 -10.469 1.00 83.75 83 SER A CA 1
ATOM 626 C C . SER A 1 83 ? -12.596 5.227 -10.789 1.00 83.75 83 SER A C 1
ATOM 628 O O . SER A 1 83 ? -13.370 4.891 -9.891 1.00 83.75 83 SER A O 1
ATOM 630 N N . ASP A 1 84 ? -12.744 4.771 -12.038 1.00 85.81 84 ASP A N 1
ATOM 631 C CA . ASP A 1 84 ? -13.845 3.879 -12.417 1.00 85.81 84 ASP A CA 1
ATOM 632 C C . ASP A 1 84 ? -13.552 2.436 -11.999 1.00 85.81 84 ASP A C 1
ATOM 634 O O . ASP A 1 84 ? -12.723 1.756 -12.598 1.00 85.81 84 ASP A O 1
ATOM 638 N N . ARG A 1 85 ? -14.292 1.923 -11.012 1.00 89.94 85 ARG A N 1
ATOM 639 C CA . ARG A 1 85 ? -14.162 0.531 -10.543 1.00 89.94 85 ARG A CA 1
ATOM 640 C C . ARG A 1 85 ? -14.435 -0.499 -11.643 1.00 89.94 85 ARG A C 1
ATOM 642 O O . ARG A 1 85 ? -13.945 -1.620 -11.549 1.00 89.94 85 ARG A O 1
ATOM 649 N N . ARG A 1 86 ? -15.171 -0.139 -12.702 1.00 89.19 86 ARG A N 1
ATOM 650 C CA . ARG A 1 86 ? -15.397 -1.017 -13.866 1.00 89.19 86 ARG A CA 1
ATOM 651 C C . ARG A 1 86 ? -14.136 -1.225 -14.707 1.00 89.19 86 ARG A C 1
ATOM 653 O O . ARG A 1 86 ? -14.088 -2.161 -15.500 1.00 89.19 86 ARG A O 1
ATOM 660 N N . SER A 1 87 ? -13.105 -0.396 -14.527 1.00 85.88 87 SER A N 1
ATOM 661 C CA . SER A 1 87 ? -11.814 -0.558 -15.201 1.00 85.88 87 SER A CA 1
ATOM 662 C C . SER A 1 87 ? -10.964 -1.684 -14.608 1.00 85.88 87 SER A C 1
ATOM 664 O O . SER A 1 87 ? -9.940 -2.036 -15.198 1.00 85.88 87 SER A O 1
ATOM 666 N N . ARG A 1 88 ? -11.382 -2.270 -13.474 1.00 93.31 88 ARG A N 1
ATOM 667 C CA . ARG A 1 88 ? -10.596 -3.268 -12.750 1.00 93.31 88 ARG A CA 1
ATOM 668 C C . ARG A 1 88 ? -10.200 -4.449 -13.628 1.00 93.31 88 ARG A C 1
ATOM 670 O O . ARG A 1 88 ? -10.985 -4.973 -14.419 1.00 93.31 88 ARG A O 1
ATOM 677 N N . ARG A 1 89 ? -8.949 -4.861 -13.466 1.00 92.69 89 ARG A N 1
ATOM 678 C CA . ARG A 1 89 ? -8.386 -6.095 -14.007 1.00 92.69 89 ARG A CA 1
ATOM 679 C C . ARG A 1 89 ? -8.004 -6.985 -12.841 1.00 92.69 89 ARG A C 1
ATOM 681 O O . ARG A 1 89 ? -7.241 -6.556 -11.980 1.00 92.69 89 ARG A O 1
ATOM 688 N N . GLU A 1 90 ? -8.579 -8.177 -12.803 1.00 95.94 90 GLU A N 1
ATOM 689 C CA . GLU A 1 90 ? -8.304 -9.174 -11.771 1.00 95.94 90 GLU A CA 1
ATOM 690 C C . GLU A 1 90 ? -6.912 -9.769 -11.944 1.00 95.94 90 GLU A C 1
ATOM 692 O O . GLU A 1 90 ? -6.482 -10.064 -13.059 1.00 95.94 90 GLU A O 1
ATOM 697 N N . ILE A 1 91 ? -6.224 -9.956 -10.823 1.00 96.00 91 ILE A N 1
ATOM 698 C CA . ILE A 1 91 ? -4.923 -10.608 -10.747 1.00 96.00 91 ILE A CA 1
ATOM 699 C C . ILE A 1 91 ? -4.963 -11.620 -9.605 1.00 96.00 91 ILE A C 1
ATOM 701 O O . ILE A 1 91 ? -5.433 -11.310 -8.510 1.00 96.00 91 ILE A O 1
ATOM 705 N N . GLY A 1 92 ? -4.423 -12.818 -9.838 1.00 97.81 92 GLY A N 1
ATOM 706 C CA . GLY A 1 92 ? -4.154 -13.773 -8.764 1.00 97.81 92 GLY A CA 1
ATOM 707 C C . GLY A 1 92 ? -3.124 -13.206 -7.786 1.00 97.81 92 GLY A C 1
ATOM 708 O O . GLY A 1 92 ? -1.981 -12.949 -8.163 1.00 97.81 92 GLY A O 1
ATOM 709 N N . ALA A 1 93 ? -3.521 -13.004 -6.533 1.00 97.81 93 ALA A N 1
ATOM 710 C CA . ALA A 1 93 ? -2.640 -12.460 -5.512 1.00 97.81 93 ALA A CA 1
ATOM 711 C C . ALA A 1 93 ? -1.679 -13.542 -5.005 1.00 97.81 93 ALA A C 1
ATOM 713 O O . ALA A 1 93 ? -2.104 -14.624 -4.597 1.00 97.81 93 ALA A O 1
ATOM 714 N N . ASN A 1 94 ? -0.382 -13.236 -4.973 1.00 97.81 94 ASN A N 1
ATOM 715 C CA . ASN A 1 94 ? 0.611 -14.096 -4.338 1.00 97.81 94 ASN A CA 1
ATOM 716 C C . ASN A 1 94 ? 0.856 -13.593 -2.913 1.00 97.81 94 ASN A C 1
ATOM 718 O O . ASN A 1 94 ? 1.444 -12.532 -2.716 1.00 97.81 94 ASN A O 1
ATOM 722 N N . ARG A 1 95 ? 0.349 -14.336 -1.930 1.00 98.06 95 ARG A N 1
ATOM 723 C CA . ARG A 1 95 ? 0.348 -13.956 -0.516 1.00 98.06 95 ARG A CA 1
ATOM 724 C C . ARG A 1 95 ? 1.048 -15.033 0.300 1.00 98.06 95 ARG A C 1
ATOM 726 O O . ARG A 1 95 ? 0.868 -16.216 0.031 1.00 98.06 95 ARG A O 1
ATOM 733 N N . THR A 1 96 ? 1.799 -14.638 1.323 1.00 97.81 96 THR A N 1
ATOM 734 C CA . THR A 1 96 ? 2.494 -15.577 2.213 1.00 97.81 96 THR A CA 1
ATOM 735 C C . THR A 1 96 ? 2.420 -15.135 3.670 1.00 97.81 96 THR A C 1
ATOM 737 O O . THR A 1 96 ? 2.390 -13.942 3.971 1.00 97.81 96 THR A O 1
ATOM 740 N N . SER A 1 97 ? 2.399 -16.119 4.565 1.00 98.25 97 SER A N 1
ATOM 741 C CA . SER A 1 97 ? 2.619 -15.956 6.008 1.00 98.25 97 SER A CA 1
ATOM 742 C C . SER A 1 97 ? 3.868 -16.711 6.485 1.00 98.25 97 SER A C 1
ATOM 744 O O . SER A 1 97 ? 4.154 -16.771 7.681 1.00 98.25 97 SER A O 1
ATOM 746 N N . GLU A 1 98 ? 4.604 -17.323 5.558 1.00 97.81 98 GLU A N 1
ATOM 747 C CA . GLU A 1 98 ? 5.815 -18.086 5.833 1.00 97.81 98 GLU A CA 1
ATOM 748 C C . GLU A 1 98 ? 7.037 -17.173 5.746 1.00 97.81 98 GLU A C 1
ATOM 750 O O . GLU A 1 98 ? 7.178 -16.390 4.809 1.00 97.81 98 GLU A O 1
ATOM 755 N N . GLY A 1 99 ? 7.925 -17.259 6.740 1.00 96.44 99 GLY A N 1
ATOM 756 C CA . GLY A 1 99 ? 9.124 -16.415 6.801 1.00 96.44 99 GLY A CA 1
ATOM 757 C C . GLY A 1 99 ? 8.850 -14.931 7.078 1.00 96.44 99 GLY A C 1
ATOM 758 O O . GLY A 1 99 ? 9.756 -14.116 6.938 1.00 96.44 99 GLY A O 1
ATOM 759 N N . THR A 1 100 ? 7.629 -14.569 7.474 1.00 97.12 100 THR A N 1
ATOM 760 C CA . THR A 1 100 ? 7.223 -13.178 7.697 1.00 97.12 100 THR A CA 1
ATOM 761 C C . THR A 1 100 ? 7.546 -12.681 9.105 1.00 97.12 100 THR A C 1
ATOM 763 O O . THR A 1 100 ? 7.749 -13.465 10.042 1.00 97.12 100 THR A O 1
ATOM 766 N N . TRP A 1 101 ? 7.585 -11.354 9.257 1.00 94.38 101 TRP A N 1
ATOM 767 C CA . TRP A 1 101 ? 7.678 -10.686 10.551 1.00 94.38 101 TRP A CA 1
ATOM 768 C C . TRP A 1 101 ? 6.486 -9.736 10.771 1.00 94.38 101 TRP A C 1
ATOM 770 O O . TRP A 1 101 ? 6.175 -8.937 9.884 1.00 94.38 101 TRP A O 1
ATOM 780 N N . PRO A 1 102 ? 5.808 -9.783 11.933 1.00 96.81 102 PRO A N 1
ATOM 781 C CA . PRO A 1 102 ? 5.888 -10.833 12.953 1.00 96.81 102 PRO A CA 1
ATOM 782 C C . PRO A 1 102 ? 5.569 -12.215 12.381 1.00 96.81 102 PRO A C 1
ATOM 784 O O . PRO A 1 102 ? 4.899 -12.322 11.360 1.00 96.81 102 PRO A O 1
ATOM 787 N N . ARG A 1 103 ? 6.041 -13.282 13.030 1.00 98.00 103 ARG A N 1
ATOM 788 C CA . ARG A 1 103 ? 5.827 -14.651 12.539 1.00 98.00 103 ARG A CA 1
ATOM 789 C C . ARG A 1 103 ? 4.339 -14.915 12.287 1.00 98.00 103 ARG A C 1
ATOM 791 O O . ARG A 1 103 ? 3.533 -14.793 13.205 1.00 98.00 103 ARG A O 1
ATOM 798 N N . GLY A 1 104 ? 3.998 -15.329 11.067 1.00 97.75 104 GLY A N 1
ATOM 799 C CA . GLY A 1 104 ? 2.624 -15.647 10.673 1.00 97.75 104 GLY A CA 1
ATOM 800 C C . GLY A 1 104 ? 1.812 -14.444 10.187 1.00 97.75 104 GLY A C 1
ATOM 801 O O . GLY A 1 104 ? 0.689 -14.631 9.717 1.00 97.75 104 GLY A O 1
ATOM 802 N N . SER A 1 105 ? 2.364 -13.225 10.235 1.00 98.00 105 SER A N 1
ATOM 803 C CA . SER A 1 105 ? 1.753 -12.064 9.586 1.00 98.00 105 SER A CA 1
ATOM 804 C C . SER A 1 105 ? 1.658 -12.300 8.081 1.00 98.00 105 SER A C 1
ATOM 806 O O . SER A 1 105 ? 2.536 -12.933 7.496 1.00 98.00 105 SER A O 1
ATOM 808 N N . GLN A 1 106 ? 0.575 -11.856 7.447 1.00 98.25 106 GLN A N 1
ATOM 809 C CA . GLN A 1 106 ? 0.364 -12.089 6.020 1.00 98.25 106 GLN A CA 1
ATOM 810 C C . GLN A 1 106 ? 0.834 -10.892 5.199 1.00 98.25 106 GLN A C 1
ATOM 812 O O . GLN A 1 106 ? 0.448 -9.759 5.474 1.00 98.25 106 GLN A O 1
ATOM 817 N N . TRP A 1 107 ? 1.613 -11.164 4.159 1.00 98.56 107 TRP A N 1
ATOM 818 C CA . TRP A 1 107 ? 2.107 -10.179 3.203 1.00 98.56 107 TRP A CA 1
ATOM 819 C C . TRP A 1 107 ? 1.630 -10.533 1.799 1.00 98.56 107 TRP A C 1
ATOM 821 O O . TRP A 1 107 ? 1.474 -11.713 1.475 1.00 98.56 107 TRP A O 1
ATOM 831 N N . SER A 1 108 ? 1.409 -9.519 0.967 1.00 98.56 108 SER A N 1
ATOM 832 C CA . SER A 1 108 ? 1.093 -9.680 -0.454 1.00 98.56 108 SER A CA 1
ATOM 833 C C . SER A 1 108 ? 2.286 -9.240 -1.293 1.00 98.56 108 SER A C 1
ATOM 835 O O . SER A 1 108 ? 2.872 -8.191 -1.034 1.00 98.56 108 SER A O 1
ATOM 837 N N . LYS A 1 109 ? 2.673 -10.037 -2.287 1.00 97.56 109 LYS A N 1
ATOM 838 C CA . LYS A 1 109 ? 3.697 -9.664 -3.267 1.00 97.56 109 LYS A CA 1
ATOM 839 C C . LYS A 1 109 ? 3.157 -8.544 -4.156 1.00 97.56 109 LYS A C 1
ATOM 841 O O . LYS A 1 109 ? 2.006 -8.601 -4.586 1.00 97.56 109 LYS A O 1
ATOM 846 N N . VAL A 1 110 ? 3.998 -7.571 -4.501 1.00 96.44 110 VAL A N 1
ATOM 847 C CA . VAL A 1 110 ? 3.683 -6.588 -5.546 1.00 96.44 110 VAL A CA 1
ATOM 848 C C . VAL A 1 110 ? 3.368 -7.329 -6.860 1.00 96.44 110 VAL A C 1
ATOM 850 O O . VAL A 1 110 ? 4.238 -8.031 -7.383 1.00 96.44 110 VAL A O 1
ATOM 853 N N . PRO A 1 111 ? 2.141 -7.213 -7.409 1.00 94.38 111 PRO A N 1
ATOM 854 C CA . PRO A 1 111 ? 1.705 -8.048 -8.530 1.00 94.38 111 PRO A CA 1
ATOM 855 C C . PRO A 1 111 ? 2.307 -7.627 -9.874 1.00 94.38 111 PRO A C 1
ATOM 857 O O . PRO A 1 111 ? 2.303 -8.412 -10.819 1.00 94.38 111 PRO A O 1
ATOM 860 N N . ILE A 1 112 ? 2.815 -6.395 -9.974 1.00 91.25 112 ILE A N 1
ATOM 861 C CA . ILE A 1 112 ? 3.412 -5.855 -11.196 1.00 91.25 112 ILE A CA 1
ATOM 862 C C . ILE A 1 112 ? 4.931 -6.038 -11.134 1.00 91.25 112 ILE A C 1
ATOM 864 O O . ILE A 1 112 ? 5.565 -5.457 -10.249 1.00 91.25 112 ILE A O 1
ATOM 868 N N . PRO A 1 113 ? 5.543 -6.810 -12.050 1.00 89.75 113 PRO A N 1
ATOM 869 C CA . PRO A 1 113 ? 6.976 -7.051 -11.999 1.00 89.75 113 PRO A CA 1
ATOM 870 C C . PRO A 1 113 ? 7.738 -5.758 -12.230 1.00 89.75 113 PRO A C 1
ATOM 872 O O . PRO A 1 113 ? 7.395 -4.992 -13.126 1.00 89.75 113 PRO A O 1
ATOM 875 N N . ALA A 1 114 ? 8.797 -5.529 -11.464 1.00 87.12 114 ALA A N 1
ATOM 876 C CA . ALA A 1 114 ? 9.777 -4.507 -11.799 1.00 87.12 114 ALA A CA 1
ATOM 877 C C . ALA A 1 114 ? 10.693 -4.991 -12.945 1.00 87.12 114 ALA A C 1
ATOM 879 O O . ALA A 1 114 ? 10.576 -6.126 -13.429 1.00 87.12 114 ALA A O 1
ATOM 880 N N . CYS A 1 115 ? 11.600 -4.130 -13.416 1.00 83.44 115 CYS A N 1
ATOM 881 C CA . CYS A 1 115 ? 12.547 -4.509 -14.467 1.00 83.44 115 CYS A CA 1
ATOM 882 C C . CYS A 1 115 ? 13.494 -5.630 -13.983 1.00 83.44 115 CYS A C 1
ATOM 884 O O . CYS A 1 115 ? 13.828 -5.680 -12.796 1.00 83.44 115 CYS A O 1
ATOM 886 N N . SER A 1 116 ? 13.938 -6.512 -14.890 1.00 83.50 116 SER A N 1
ATOM 887 C CA . SER A 1 116 ? 14.772 -7.697 -14.590 1.00 83.50 116 SER A CA 1
ATOM 888 C C . SER A 1 116 ? 16.188 -7.413 -14.075 1.00 83.50 116 SER A C 1
ATOM 890 O O . SER A 1 116 ? 16.821 -8.310 -13.523 1.00 83.50 116 SER A O 1
ATOM 892 N N . GLY A 1 117 ? 16.700 -6.191 -14.246 1.00 76.38 117 GLY A N 1
ATOM 893 C CA . GLY A 1 117 ? 18.019 -5.795 -13.749 1.00 76.38 117 GLY A CA 1
ATOM 894 C C . GLY A 1 117 ? 18.075 -5.691 -12.221 1.00 76.38 117 GLY A C 1
ATOM 895 O O . GLY A 1 117 ? 17.058 -5.472 -11.564 1.00 76.38 117 GLY A O 1
ATOM 896 N N . MET A 1 118 ? 19.281 -5.787 -11.646 1.00 73.69 118 MET A N 1
ATOM 897 C CA . MET A 1 118 ? 19.485 -5.686 -10.190 1.00 73.69 118 MET A CA 1
ATOM 898 C C . MET A 1 118 ? 18.994 -4.353 -9.609 1.00 73.69 118 MET A C 1
ATOM 900 O O . MET A 1 118 ? 18.521 -4.324 -8.479 1.00 73.69 118 MET A O 1
ATOM 904 N N . GLY A 1 119 ? 19.061 -3.262 -10.378 1.00 71.88 119 GLY A N 1
ATOM 905 C CA . GLY A 1 119 ? 18.562 -1.955 -9.955 1.00 71.88 119 GLY A CA 1
ATOM 906 C C . GLY A 1 119 ? 17.059 -1.736 -10.147 1.00 71.88 119 GLY A C 1
ATOM 907 O O . GLY A 1 119 ? 16.597 -0.622 -9.917 1.00 71.88 119 GLY A O 1
ATOM 908 N N . GLY A 1 120 ? 16.288 -2.718 -10.631 1.00 73.94 120 GLY A N 1
ATOM 909 C CA . GLY A 1 120 ? 14.848 -2.539 -10.880 1.00 73.94 120 GLY A CA 1
ATOM 910 C C . GLY A 1 120 ? 14.509 -1.485 -11.927 1.00 73.94 120 GLY A C 1
ATOM 911 O O . GLY A 1 120 ? 13.394 -0.974 -11.950 1.00 73.94 120 GLY A O 1
ATOM 912 N N . GLY A 1 121 ? 15.469 -1.142 -12.789 1.00 70.62 121 GLY A N 1
ATOM 913 C CA . GLY A 1 121 ? 15.353 -0.044 -13.746 1.00 70.62 121 GLY A CA 1
ATOM 914 C C . GLY A 1 121 ? 15.765 1.326 -13.191 1.00 70.62 121 GLY A C 1
ATOM 915 O O . GLY A 1 121 ? 15.687 2.312 -13.921 1.00 70.62 121 GLY A O 1
ATOM 916 N N . TYR A 1 122 ? 16.222 1.422 -11.937 1.00 67.19 122 TYR A N 1
ATOM 917 C CA . TYR A 1 122 ? 16.762 2.664 -11.364 1.00 67.19 122 TYR A CA 1
ATOM 918 C C . TYR A 1 122 ? 18.218 2.933 -11.775 1.00 67.19 122 TYR A C 1
AT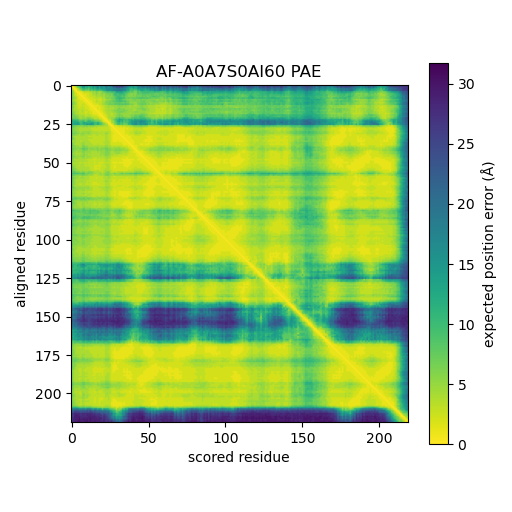OM 920 O O . TYR A 1 122 ? 18.630 4.078 -11.911 1.00 67.19 122 TYR A O 1
ATOM 928 N N . ASP A 1 123 ? 19.005 1.882 -12.001 1.00 64.62 123 ASP A N 1
ATOM 929 C CA . ASP A 1 123 ? 20.410 1.967 -12.424 1.00 64.62 123 ASP A CA 1
ATOM 930 C C . ASP A 1 123 ? 20.580 2.125 -13.941 1.00 64.62 123 ASP A C 1
ATOM 932 O O . ASP A 1 123 ? 21.700 2.040 -14.453 1.00 64.62 123 ASP A O 1
ATOM 936 N N . CYS A 1 124 ? 19.475 2.358 -14.660 1.00 62.16 124 CYS A N 1
ATOM 937 C CA . CYS A 1 124 ? 19.449 2.562 -16.110 1.00 62.16 124 CYS A CA 1
ATOM 938 C C . CYS A 1 124 ? 19.884 1.333 -16.908 1.00 62.16 124 CYS A C 1
ATOM 940 O O . CYS A 1 124 ? 20.142 1.425 -18.109 1.00 62.16 124 CYS A O 1
ATOM 942 N N . ARG A 1 125 ? 20.005 0.183 -16.242 1.00 60.81 125 ARG A N 1
ATOM 943 C CA . ARG A 1 125 ? 20.484 -1.061 -16.825 1.00 60.81 125 ARG A CA 1
ATOM 944 C C . ARG A 1 125 ? 19.388 -2.095 -16.680 1.00 60.81 125 ARG A C 1
ATOM 946 O O . ARG A 1 125 ? 18.995 -2.473 -15.584 1.00 60.81 125 ARG A O 1
ATOM 953 N N . GLY A 1 126 ? 18.917 -2.587 -17.815 1.00 63.75 126 GLY A N 1
ATOM 954 C CA . GLY A 1 126 ? 17.893 -3.616 -17.827 1.00 63.75 126 GLY A CA 1
ATOM 955 C C . GLY A 1 126 ? 16.503 -3.039 -17.587 1.00 63.75 126 GLY A C 1
ATOM 956 O O . GLY A 1 126 ? 16.101 -2.703 -16.480 1.00 63.75 126 GLY A O 1
ATOM 957 N N . CYS A 1 127 ? 15.748 -2.984 -18.673 1.00 74.38 127 CYS A N 1
ATOM 958 C CA . CYS A 1 127 ? 14.297 -3.102 -18.678 1.00 74.38 127 CYS A CA 1
ATOM 959 C C . CYS A 1 127 ? 13.900 -3.690 -20.042 1.00 74.38 127 CYS A C 1
ATOM 961 O O . CYS A 1 127 ? 13.016 -3.197 -20.729 1.00 74.38 127 CYS A O 1
ATOM 963 N N . GLU A 1 128 ? 14.631 -4.724 -20.476 1.00 75.19 128 GLU A N 1
ATOM 964 C CA . GLU A 1 128 ? 14.332 -5.481 -21.702 1.00 75.19 128 GLU A CA 1
ATOM 965 C C . GLU A 1 128 ? 13.323 -6.602 -21.429 1.00 75.19 128 GLU A C 1
ATOM 967 O O . GLU A 1 128 ? 12.554 -6.980 -22.308 1.00 75.19 128 GLU A O 1
ATOM 972 N N . ALA A 1 129 ? 13.296 -7.093 -20.186 1.00 82.00 129 ALA A N 1
ATOM 973 C CA . ALA A 1 129 ? 12.355 -8.091 -19.706 1.00 82.00 129 ALA A CA 1
ATOM 974 C C . ALA A 1 129 ? 11.915 -7.790 -18.259 1.00 82.00 129 ALA A C 1
ATOM 976 O O . ALA A 1 129 ? 12.666 -7.156 -17.505 1.00 82.00 129 ALA A O 1
ATOM 977 N N . PRO A 1 130 ? 10.723 -8.247 -17.849 1.00 85.81 130 PRO A N 1
ATOM 978 C CA . PRO A 1 130 ? 10.294 -8.200 -16.457 1.00 85.81 130 PRO A CA 1
ATOM 979 C C . PRO A 1 130 ? 10.987 -9.286 -15.619 1.00 85.81 130 PRO A C 1
ATOM 981 O O . PRO A 1 130 ? 11.463 -10.286 -16.152 1.00 85.81 130 PRO A O 1
ATOM 984 N N . GLN A 1 131 ? 11.014 -9.126 -14.292 1.00 88.25 131 GLN A N 1
ATOM 985 C CA . GLN A 1 131 ? 11.522 -10.173 -13.382 1.00 88.25 131 GLN A CA 1
ATOM 986 C C . GLN A 1 131 ? 10.680 -11.451 -13.370 1.00 88.25 131 GLN A C 1
ATOM 988 O O . GLN A 1 131 ? 11.181 -12.529 -13.068 1.00 88.25 131 GLN A O 1
ATOM 993 N N . PHE A 1 132 ? 9.390 -11.324 -13.658 1.00 91.06 132 PHE A N 1
ATOM 994 C CA . PHE A 1 132 ? 8.453 -12.431 -13.785 1.00 91.06 132 PHE A CA 1
ATOM 995 C C . PHE A 1 132 ? 7.392 -12.073 -14.825 1.00 91.06 132 PHE A C 1
ATOM 997 O O . PH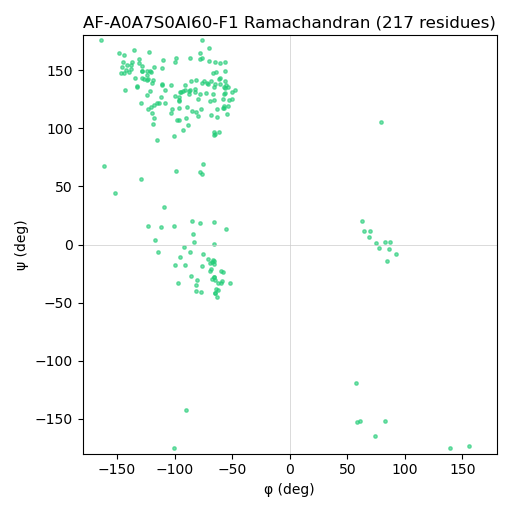E A 1 132 ? 7.272 -10.914 -15.216 1.00 91.06 132 PHE A O 1
ATOM 1004 N N . GLU A 1 133 ? 6.633 -13.057 -15.300 1.00 90.69 133 GLU A N 1
ATOM 1005 C CA . GLU A 1 133 ? 5.557 -12.809 -16.261 1.00 90.69 133 GLU A CA 1
ATOM 1006 C C . GLU A 1 133 ? 4.535 -11.821 -15.685 1.00 90.69 133 GLU A C 1
ATOM 1008 O O . GLU A 1 133 ? 4.012 -12.024 -14.587 1.00 90.69 133 GLU A O 1
ATOM 1013 N N . SER A 1 134 ? 4.270 -10.729 -16.408 1.00 89.38 134 SER A N 1
ATOM 1014 C CA . SER A 1 134 ? 3.291 -9.753 -15.941 1.00 89.38 134 SER A CA 1
ATOM 1015 C C . SER A 1 134 ? 1.871 -10.306 -16.087 1.00 89.38 134 SER A C 1
ATOM 1017 O O . SER A 1 134 ? 1.501 -10.722 -17.187 1.00 89.38 134 SER A O 1
ATOM 1019 N N . PRO A 1 135 ? 1.038 -10.244 -15.031 1.00 89.44 135 PRO A N 1
ATOM 1020 C CA . PRO A 1 135 ? -0.360 -10.666 -15.105 1.00 89.44 135 PRO A CA 1
ATOM 1021 C C . PRO A 1 135 ? -1.222 -9.754 -15.993 1.00 89.44 135 PRO A C 1
ATOM 1023 O O . PRO A 1 135 ? -2.329 -10.133 -16.369 1.00 89.44 135 PRO A O 1
ATOM 1026 N N . ILE A 1 136 ? -0.738 -8.555 -16.334 1.00 86.44 136 ILE A N 1
ATOM 1027 C CA . ILE A 1 136 ? -1.384 -7.659 -17.295 1.00 86.44 136 ILE A CA 1
ATOM 1028 C C . ILE A 1 136 ? -0.408 -7.426 -18.451 1.00 86.44 136 ILE A C 1
ATOM 1030 O O . ILE A 1 136 ? 0.625 -6.785 -18.244 1.00 86.44 136 ILE A O 1
ATOM 1034 N N . PRO A 1 137 ? -0.716 -7.902 -19.674 1.00 82.12 137 PRO A N 1
ATOM 1035 C CA . PRO A 1 137 ? 0.169 -7.747 -20.821 1.00 82.12 137 PRO A CA 1
ATOM 1036 C C . PRO A 1 137 ? 0.643 -6.304 -21.006 1.00 82.12 137 PRO A C 1
ATOM 1038 O O . PRO A 1 137 ? -0.157 -5.372 -21.085 1.00 82.12 137 PRO A O 1
ATOM 1041 N N . GLY A 1 138 ? 1.963 -6.133 -21.065 1.00 76.44 138 GLY A N 1
ATOM 1042 C CA . GLY A 1 138 ? 2.616 -4.835 -21.225 1.00 76.44 138 GLY A CA 1
ATOM 1043 C C . GLY A 1 138 ? 2.833 -4.042 -19.935 1.00 76.44 138 GLY A C 1
ATOM 1044 O O . GLY A 1 138 ? 3.637 -3.126 -19.959 1.00 76.44 138 GLY A O 1
ATOM 1045 N N . LEU A 1 139 ? 2.208 -4.389 -18.804 1.00 81.25 139 LEU A N 1
ATOM 1046 C CA . LEU A 1 139 ? 2.338 -3.626 -17.557 1.00 81.25 139 LEU A CA 1
ATOM 1047 C C . LEU A 1 139 ? 3.461 -4.173 -16.668 1.00 81.25 139 LEU A C 1
ATOM 1049 O O . LEU A 1 139 ? 3.253 -5.146 -15.950 1.00 81.25 139 LEU A O 1
ATOM 1053 N N . TRP A 1 140 ? 4.646 -3.568 -16.691 1.00 83.25 140 TRP A N 1
ATOM 1054 C CA . TRP A 1 140 ? 5.766 -3.936 -15.814 1.00 83.25 140 TRP A CA 1
ATOM 1055 C C . TRP A 1 140 ? 6.832 -2.836 -15.782 1.00 83.25 140 TRP A C 1
ATOM 1057 O O . TRP A 1 140 ? 6.718 -1.821 -16.463 1.00 83.25 140 TRP A O 1
ATOM 1067 N N . GLY A 1 141 ? 7.862 -3.002 -14.954 1.00 80.94 141 GLY A N 1
ATOM 1068 C CA . GLY A 1 141 ? 8.835 -1.951 -14.695 1.00 80.94 141 GLY A CA 1
ATOM 1069 C C . GLY A 1 141 ? 8.112 -0.719 -14.163 1.00 80.94 141 GLY A C 1
ATOM 1070 O O . GLY A 1 141 ? 7.418 -0.801 -13.150 1.00 80.94 141 GLY A O 1
ATOM 1071 N N . ASN A 1 142 ? 8.225 0.382 -14.903 1.00 73.06 142 ASN A N 1
ATOM 1072 C CA . ASN A 1 142 ? 7.633 1.675 -14.569 1.00 73.06 142 ASN A CA 1
ATOM 1073 C C . ASN A 1 142 ? 6.458 2.060 -15.498 1.00 73.06 142 ASN A C 1
ATOM 1075 O O . ASN A 1 142 ? 6.267 3.242 -15.781 1.00 73.06 142 ASN A O 1
ATOM 1079 N N . GLY A 1 143 ? 5.691 1.081 -16.000 1.00 67.56 143 GLY A N 1
ATOM 1080 C CA . GLY A 1 143 ? 4.383 1.307 -16.635 1.00 67.56 143 GLY A CA 1
ATOM 1081 C C . GLY A 1 143 ? 4.120 0.457 -17.890 1.00 67.56 143 GLY A C 1
ATOM 1082 O O . GLY A 1 143 ? 4.937 -0.385 -18.245 1.00 67.56 143 GLY A O 1
ATOM 1083 N N . PRO A 1 144 ? 2.989 0.663 -18.600 1.00 54.84 144 PRO A N 1
ATOM 1084 C CA . PRO A 1 144 ? 2.640 -0.051 -19.832 1.00 54.84 144 PRO A CA 1
ATOM 1085 C C . PRO A 1 144 ? 3.580 0.255 -21.008 1.00 54.84 144 PRO A C 1
ATOM 1087 O O . PRO A 1 144 ? 3.561 -0.430 -22.029 1.00 54.84 144 PRO A O 1
ATOM 1090 N N . THR A 1 145 ? 4.387 1.311 -20.896 1.00 57.62 145 THR A N 1
ATOM 1091 C CA . THR A 1 145 ? 5.512 1.573 -21.784 1.00 57.62 145 THR A CA 1
ATOM 1092 C C . THR A 1 145 ? 6.777 1.064 -21.092 1.00 57.62 145 THR A C 1
ATOM 1094 O O . THR A 1 145 ? 7.276 1.696 -20.162 1.00 57.62 145 THR A O 1
ATOM 1097 N N . ASN A 1 146 ? 7.325 -0.061 -21.573 1.00 51.66 146 ASN A N 1
ATOM 1098 C CA . ASN A 1 146 ? 8.528 -0.767 -21.072 1.00 51.66 146 ASN A CA 1
ATOM 1099 C C . ASN A 1 146 ? 9.827 0.085 -20.981 1.00 51.66 146 ASN A C 1
ATOM 1101 O O . ASN A 1 146 ? 10.924 -0.449 -20.871 1.00 51.66 146 ASN A O 1
ATOM 1105 N N . GLY A 1 147 ? 9.751 1.412 -21.091 1.00 48.16 147 GLY A N 1
ATOM 1106 C CA . GLY A 1 147 ? 10.881 2.330 -21.145 1.00 48.16 147 GLY A CA 1
ATOM 1107 C C . GLY A 1 147 ? 11.003 3.280 -19.958 1.00 48.16 147 GLY A C 1
ATOM 1108 O O . GLY A 1 147 ? 12.005 3.974 -19.871 1.00 48.16 147 GLY A O 1
ATOM 1109 N N . CYS A 1 148 ? 10.061 3.347 -19.023 1.00 54.41 148 CYS A N 1
ATOM 1110 C CA . CYS A 1 148 ? 10.128 4.363 -17.966 1.00 54.41 148 CYS A CA 1
ATOM 1111 C C . CYS A 1 148 ? 11.122 4.063 -16.822 1.00 54.41 148 CYS A C 1
ATOM 1113 O O . CYS A 1 148 ? 11.029 4.664 -15.756 1.00 54.41 148 CYS A O 1
ATOM 1115 N N . ALA A 1 149 ? 12.087 3.156 -17.016 1.00 52.03 149 ALA A N 1
ATOM 1116 C CA . ALA A 1 149 ? 13.310 3.088 -16.211 1.00 52.03 149 ALA A CA 1
ATOM 1117 C C . ALA A 1 149 ? 13.972 4.477 -16.233 1.00 52.03 149 ALA A C 1
ATOM 1119 O O . ALA A 1 149 ? 14.250 4.997 -17.314 1.00 52.03 149 ALA A O 1
ATOM 1120 N N . GLY A 1 150 ? 14.124 5.108 -15.067 1.00 48.69 150 GLY A N 1
ATOM 1121 C CA . GLY A 1 150 ? 14.247 6.563 -14.885 1.00 48.69 150 GLY A CA 1
ATOM 1122 C C . GLY A 1 150 ? 15.493 7.245 -15.460 1.00 48.69 150 GLY A C 1
ATOM 1123 O O . GLY A 1 150 ? 15.835 8.335 -15.014 1.00 48.69 150 GLY A O 1
ATOM 1124 N N . CYS A 1 151 ? 16.206 6.640 -16.408 1.00 51.28 151 CYS A N 1
ATOM 1125 C CA . CYS A 1 151 ? 17.474 7.178 -16.867 1.00 51.28 151 CYS A CA 1
ATOM 1126 C C . CYS A 1 151 ? 17.938 6.656 -18.232 1.00 51.28 151 CYS A C 1
ATOM 1128 O O . CYS A 1 151 ? 18.977 6.021 -18.371 1.00 51.28 151 CYS A O 1
ATOM 1130 N N . ASP A 1 152 ? 17.208 7.027 -19.283 1.00 50.50 152 ASP A N 1
ATOM 1131 C CA . ASP A 1 152 ? 17.797 7.126 -20.619 1.00 50.50 152 ASP A CA 1
ATOM 1132 C C . ASP A 1 152 ? 18.378 8.546 -20.804 1.00 50.50 152 ASP A C 1
ATOM 1134 O O . ASP A 1 152 ? 17.612 9.489 -21.023 1.00 50.50 152 ASP A O 1
ATOM 1138 N N . PRO A 1 153 ? 19.707 8.753 -20.708 1.00 46.97 153 PRO A N 1
ATOM 1139 C CA . PRO A 1 153 ? 20.308 10.075 -20.897 1.00 46.97 153 PRO A CA 1
ATOM 1140 C C . PRO A 1 153 ? 20.181 10.605 -22.340 1.00 46.97 153 PRO A C 1
ATOM 1142 O O . PRO A 1 153 ? 20.413 11.793 -22.570 1.00 46.97 153 PRO A O 1
ATOM 1145 N N . GLY A 1 154 ? 19.811 9.760 -23.313 1.00 50.66 154 GLY A N 1
ATOM 1146 C CA . GLY A 1 154 ? 19.643 10.129 -24.721 1.00 50.66 154 GLY A CA 1
ATOM 1147 C C . GLY A 1 154 ? 18.193 10.372 -25.148 1.00 50.66 154 GLY A C 1
ATOM 1148 O O . GLY A 1 154 ? 17.962 11.025 -26.168 1.00 50.66 154 GLY A O 1
ATOM 1149 N N . ASN A 1 155 ? 17.206 9.900 -24.381 1.00 54.75 155 ASN A N 1
ATOM 1150 C CA . ASN A 1 155 ? 15.802 9.928 -24.786 1.00 54.75 155 ASN A CA 1
ATOM 1151 C C . ASN A 1 155 ? 14.938 10.834 -23.901 1.00 54.75 155 ASN A C 1
ATOM 1153 O O . ASN A 1 155 ? 14.291 10.410 -22.944 1.00 54.75 155 ASN A O 1
ATOM 1157 N N . LYS A 1 156 ? 14.860 12.105 -24.306 1.00 50.72 156 LYS A N 1
ATOM 1158 C CA . LYS A 1 156 ? 14.093 13.176 -23.644 1.00 50.72 156 LYS A CA 1
ATOM 1159 C C . LYS A 1 156 ? 12.563 12.987 -23.661 1.00 50.72 156 LYS A C 1
ATOM 1161 O O . LYS A 1 156 ? 11.855 13.852 -23.158 1.00 50.72 156 LYS A O 1
ATOM 1166 N N . THR A 1 157 ? 12.038 11.903 -24.243 1.00 52.12 157 THR A N 1
ATOM 1167 C CA . THR A 1 157 ? 10.584 11.626 -24.304 1.00 52.12 157 THR A CA 1
ATOM 1168 C C . THR A 1 157 ? 10.040 10.881 -23.078 1.00 52.12 157 THR A C 1
ATOM 1170 O O . THR A 1 157 ? 8.829 10.734 -22.939 1.00 52.12 157 THR A O 1
ATOM 1173 N N . ARG A 1 158 ? 10.913 10.442 -22.162 1.00 56.38 158 ARG A N 1
ATOM 1174 C CA . ARG A 1 158 ? 10.567 9.737 -20.914 1.00 56.38 158 ARG A CA 1
ATOM 1175 C C . ARG A 1 158 ? 10.561 10.707 -19.727 1.00 56.38 158 ARG A C 1
ATOM 1177 O O . ARG A 1 158 ? 11.398 10.617 -18.835 1.00 56.38 158 ARG A O 1
ATOM 1184 N N . THR A 1 159 ? 9.672 11.696 -19.761 1.00 54.81 159 THR A N 1
ATOM 1185 C CA . THR A 1 159 ? 9.506 12.662 -18.661 1.00 54.81 159 THR A CA 1
ATOM 1186 C C . THR A 1 159 ? 8.713 12.046 -17.505 1.00 54.81 159 THR A C 1
ATOM 1188 O O . THR A 1 159 ? 7.956 11.096 -17.708 1.00 54.81 159 THR A O 1
ATOM 1191 N N . GLU A 1 160 ? 8.827 12.615 -16.299 1.00 53.22 160 GLU A N 1
ATOM 1192 C CA . GLU A 1 160 ? 7.954 12.280 -15.156 1.00 53.22 160 GLU A CA 1
ATOM 1193 C C . GLU A 1 160 ? 6.465 12.387 -15.531 1.00 53.22 160 GLU A C 1
ATOM 1195 O O . GLU A 1 160 ? 5.656 11.579 -15.097 1.00 53.22 160 GLU A O 1
ATOM 1200 N N . GLU A 1 161 ? 6.106 13.312 -16.424 1.00 57.25 161 GLU A N 1
ATOM 1201 C CA . GLU A 1 161 ? 4.745 13.456 -16.949 1.00 57.25 161 GLU A CA 1
ATOM 1202 C C . GLU A 1 161 ? 4.287 12.238 -17.776 1.00 57.25 161 GLU A C 1
ATOM 1204 O O . GLU A 1 161 ? 3.157 11.774 -17.632 1.00 57.25 161 GLU A O 1
ATOM 1209 N N . VAL A 1 162 ? 5.154 11.679 -18.626 1.00 58.47 162 VAL A N 1
ATOM 1210 C CA . VAL A 1 162 ? 4.834 10.498 -19.450 1.00 58.47 162 VAL A CA 1
ATOM 1211 C C . VAL A 1 162 ? 4.874 9.218 -18.613 1.00 58.47 162 VAL A C 1
ATOM 1213 O O . VAL A 1 162 ? 3.996 8.366 -18.741 1.00 58.47 162 VAL A O 1
ATOM 1216 N N . CYS A 1 163 ? 5.861 9.095 -17.726 1.00 55.91 163 CYS A N 1
ATOM 1217 C CA . CYS A 1 163 ? 6.086 7.903 -16.913 1.00 55.91 163 CYS A CA 1
ATOM 1218 C C . CYS A 1 163 ? 5.185 7.827 -15.673 1.00 55.91 163 CYS A C 1
ATOM 1220 O O . CYS A 1 163 ? 4.699 6.755 -15.330 1.00 55.91 163 CYS A O 1
ATOM 1222 N N . GLY A 1 164 ? 4.872 8.959 -15.046 1.00 57.09 164 GLY A N 1
ATOM 1223 C CA . GLY A 1 164 ? 3.910 9.038 -13.948 1.00 57.09 164 GLY A CA 1
ATOM 1224 C C . GLY A 1 164 ? 2.502 8.658 -14.401 1.00 57.09 164 GLY A C 1
ATOM 1225 O O . GLY A 1 164 ? 1.819 7.910 -13.711 1.00 57.09 164 GLY A O 1
ATOM 1226 N N . ARG A 1 165 ? 2.105 9.060 -15.618 1.00 62.28 165 ARG A N 1
ATOM 1227 C CA . ARG A 1 165 ? 0.863 8.580 -16.253 1.00 62.28 165 ARG A CA 1
ATOM 1228 C C . ARG A 1 165 ? 0.896 7.085 -16.569 1.00 62.28 165 ARG A C 1
ATOM 1230 O O . ARG A 1 165 ? -0.146 6.439 -16.563 1.00 62.28 165 ARG A O 1
ATOM 1237 N N . ALA A 1 166 ? 2.075 6.536 -16.855 1.00 61.41 166 ALA A N 1
ATOM 1238 C CA . ALA A 1 166 ? 2.255 5.111 -17.114 1.00 61.41 166 ALA A CA 1
ATOM 1239 C C . ALA A 1 166 ? 2.005 4.275 -15.835 1.00 61.41 166 ALA A C 1
ATOM 1241 O O . ALA A 1 166 ? 1.493 3.161 -15.907 1.00 61.41 166 ALA A O 1
ATOM 1242 N N . MET A 1 167 ? 2.274 4.842 -14.660 1.00 70.75 167 MET A N 1
ATOM 1243 C CA . MET A 1 167 ? 2.001 4.221 -13.362 1.00 70.75 167 MET A CA 1
ATOM 1244 C C . MET A 1 167 ? 0.718 4.735 -12.683 1.00 70.75 167 MET A C 1
ATOM 1246 O O . MET A 1 167 ? 0.514 4.506 -11.492 1.00 70.75 167 MET A O 1
ATOM 1250 N N . ASP A 1 168 ? -0.172 5.403 -13.428 1.00 78.00 168 ASP A N 1
ATOM 1251 C CA . ASP A 1 168 ? -1.449 5.922 -12.916 1.00 78.00 168 ASP A CA 1
ATOM 1252 C C . ASP A 1 168 ? -2.504 4.810 -12.792 1.00 78.00 168 ASP A C 1
ATOM 1254 O O . ASP A 1 168 ? -3.541 4.771 -13.465 1.00 78.00 168 ASP A O 1
ATOM 1258 N N . PHE A 1 169 ? -2.191 3.841 -11.939 1.00 85.81 169 PHE A N 1
ATOM 1259 C CA . PHE A 1 169 ? -3.082 2.771 -11.542 1.00 85.81 169 PHE A CA 1
ATOM 1260 C C . PHE A 1 169 ? -2.973 2.510 -10.045 1.00 85.81 169 PHE A C 1
ATOM 1262 O O . PHE A 1 169 ? -1.956 2.759 -9.396 1.00 85.81 169 PHE A O 1
ATOM 1269 N N . GLN A 1 170 ? -4.049 1.967 -9.499 1.00 91.12 170 GLN A N 1
ATOM 1270 C CA . GLN A 1 170 ? -4.125 1.518 -8.122 1.00 91.12 170 GLN A CA 1
ATOM 1271 C C . GLN A 1 170 ? -4.019 0.001 -8.088 1.00 91.12 170 GLN A C 1
ATOM 1273 O O . GLN A 1 170 ? -4.664 -0.685 -8.883 1.00 91.12 170 GLN A O 1
ATOM 1278 N N . ILE A 1 171 ? -3.243 -0.510 -7.141 1.00 95.31 171 ILE A N 1
ATOM 1279 C CA . ILE A 1 171 ? -3.328 -1.895 -6.695 1.00 95.31 171 ILE A CA 1
ATOM 1280 C C . ILE A 1 171 ? -4.345 -1.915 -5.567 1.00 95.31 171 ILE A C 1
ATOM 1282 O O . ILE A 1 171 ? -4.180 -1.234 -4.553 1.00 95.31 171 ILE A O 1
ATOM 1286 N N . VAL A 1 172 ? -5.418 -2.659 -5.786 1.00 97.81 172 VAL A N 1
ATOM 1287 C CA . VAL A 1 172 ? -6.551 -2.769 -4.876 1.00 97.81 172 VAL A CA 1
ATOM 1288 C C . VAL A 1 172 ? -6.565 -4.165 -4.277 1.00 97.81 172 VAL A C 1
ATOM 1290 O O . VAL A 1 172 ? -6.395 -5.159 -4.986 1.00 97.81 172 VAL A O 1
ATOM 1293 N N . ASP A 1 173 ? -6.830 -4.232 -2.981 1.00 98.56 173 ASP A N 1
ATOM 1294 C CA . ASP A 1 173 ? -6.981 -5.459 -2.218 1.00 98.56 173 ASP A CA 1
ATOM 1295 C C . ASP A 1 173 ? -8.195 -5.371 -1.292 1.00 98.56 173 ASP A C 1
ATOM 1297 O O . ASP A 1 173 ? -8.760 -4.302 -1.046 1.00 98.56 173 ASP A O 1
ATOM 1301 N N . LEU A 1 174 ? -8.574 -6.524 -0.752 1.00 98.56 174 LEU A N 1
ATOM 1302 C CA . LEU A 1 174 ? -9.524 -6.631 0.344 1.00 98.56 174 LEU A CA 1
ATOM 1303 C C . LEU A 1 174 ? -8.790 -7.097 1.601 1.00 98.56 174 LEU A C 1
ATOM 1305 O O . LEU A 1 174 ? -7.962 -8.007 1.527 1.00 98.56 174 LEU A O 1
ATOM 1309 N N . VAL A 1 175 ? -9.115 -6.511 2.749 1.00 98.62 175 VAL A N 1
ATOM 1310 C CA . VAL A 1 175 ? -8.567 -6.872 4.064 1.00 98.62 175 VAL A CA 1
ATOM 1311 C C . VAL A 1 175 ? -9.681 -7.121 5.070 1.00 98.62 175 VAL A C 1
ATOM 1313 O O . VAL A 1 175 ? -10.754 -6.532 4.982 1.00 98.62 175 VAL A O 1
ATOM 1316 N N . GLU A 1 176 ? -9.433 -8.004 6.025 1.00 98.19 176 GLU A N 1
ATOM 1317 C CA . GLU A 1 176 ? -10.364 -8.330 7.104 1.00 98.19 176 GLU A CA 1
ATOM 1318 C C . GLU A 1 176 ? -10.082 -7.449 8.320 1.00 98.19 176 GLU A C 1
ATOM 1320 O O . GLU A 1 176 ? -8.932 -7.326 8.750 1.00 98.19 176 GLU A O 1
ATOM 1325 N N . VAL A 1 177 ? -11.130 -6.853 8.889 1.00 97.19 177 VAL A N 1
ATOM 1326 C CA . VAL A 1 177 ? -11.038 -6.081 10.133 1.00 97.19 177 VAL A CA 1
ATOM 1327 C C . VAL A 1 177 ? -11.055 -7.062 11.310 1.00 97.19 177 VAL A C 1
ATOM 1329 O O . VAL A 1 177 ? -12.078 -7.720 11.522 1.00 97.19 177 VAL A O 1
ATOM 1332 N N . PRO A 1 178 ? -9.963 -7.194 12.086 1.00 94.75 178 PRO A N 1
ATOM 1333 C CA . PRO A 1 178 ? -9.917 -8.139 13.192 1.00 94.75 178 PRO A CA 1
ATOM 1334 C C . PRO A 1 178 ? -10.828 -7.699 14.344 1.00 94.75 178 PRO A C 1
ATOM 1336 O O . PRO A 1 178 ? -11.322 -6.571 14.385 1.00 94.75 178 PRO A O 1
ATOM 1339 N N . GLU A 1 179 ? -11.029 -8.599 15.305 1.00 94.69 179 GLU A N 1
ATOM 1340 C CA . GLU A 1 179 ? -11.742 -8.298 16.549 1.00 94.69 179 GLU A CA 1
ATOM 1341 C C . GLU A 1 179 ? -10.954 -7.276 17.378 1.00 94.69 179 GLU A C 1
ATOM 1343 O O . GLU A 1 179 ? -10.041 -7.623 18.127 1.00 94.69 179 GLU A O 1
ATOM 1348 N N . LEU A 1 180 ? -11.302 -6.000 17.210 1.00 93.00 180 LEU A N 1
ATOM 1349 C CA . LEU A 1 180 ? -10.683 -4.857 17.872 1.00 93.00 180 LEU A CA 1
ATOM 1350 C C . LEU A 1 180 ? -11.738 -4.032 18.618 1.00 93.00 180 LEU A C 1
ATOM 1352 O O . LEU A 1 180 ? -12.884 -3.954 18.171 1.00 93.00 180 LEU A O 1
ATOM 1356 N N . PRO A 1 181 ? -11.379 -3.368 19.731 1.00 95.25 181 PRO A N 1
ATOM 1357 C CA . PRO A 1 181 ? -12.261 -2.393 20.362 1.00 95.25 181 PRO A CA 1
ATOM 1358 C C . PRO A 1 181 ? -12.679 -1.297 19.377 1.00 95.25 181 PRO A C 1
ATOM 1360 O O . PRO A 1 181 ? -11.855 -0.814 18.601 1.00 95.25 181 PRO A O 1
ATOM 1363 N N . ALA A 1 182 ? -13.938 -0.865 19.439 1.00 95.69 182 ALA A N 1
ATOM 1364 C CA . ALA A 1 182 ? -14.386 0.289 18.668 1.00 95.69 182 ALA A CA 1
ATOM 1365 C C . ALA A 1 182 ? -13.598 1.548 19.070 1.00 95.69 182 ALA A C 1
ATOM 1367 O O . ALA A 1 182 ? -13.279 1.743 20.245 1.00 95.69 182 ALA A O 1
ATOM 1368 N N . GLY A 1 183 ? -13.294 2.405 18.100 1.00 94.56 183 GLY A N 1
ATOM 1369 C CA . GLY A 1 183 ? -12.521 3.621 18.327 1.00 94.56 183 GLY A CA 1
ATOM 1370 C C . GLY A 1 183 ? -11.803 4.118 17.081 1.00 94.56 183 GLY A C 1
ATOM 1371 O O . GLY A 1 183 ? -11.977 3.586 15.985 1.00 94.56 183 GLY A O 1
ATOM 1372 N N . ASP A 1 184 ? -10.981 5.146 17.264 1.00 94.19 184 ASP A N 1
ATOM 1373 C CA . ASP A 1 184 ? -10.161 5.712 16.197 1.00 94.19 184 ASP A CA 1
ATOM 1374 C C . ASP A 1 184 ? -8.824 4.973 16.108 1.00 94.19 184 ASP A C 1
ATOM 1376 O O . ASP A 1 184 ? -8.132 4.776 17.110 1.00 94.19 184 ASP A O 1
ATOM 1380 N N . TYR A 1 185 ? -8.452 4.585 14.894 1.00 94.81 185 TYR A N 1
ATOM 1381 C CA . TYR A 1 185 ? -7.221 3.874 14.581 1.00 94.81 185 TYR A CA 1
ATOM 1382 C C . TYR A 1 185 ? -6.472 4.590 13.466 1.00 94.81 185 TYR A C 1
ATOM 1384 O O . TYR A 1 185 ? -7.051 5.259 12.608 1.00 94.81 185 TYR A O 1
ATOM 1392 N N . VAL A 1 186 ? -5.161 4.393 13.464 1.00 94.56 186 VAL A N 1
ATOM 1393 C CA . VAL A 1 186 ? -4.313 4.683 12.315 1.00 94.56 186 VAL A CA 1
ATOM 1394 C C . VAL A 1 186 ? -4.127 3.381 11.544 1.00 94.56 186 VAL A C 1
ATOM 1396 O O . VAL A 1 186 ? -3.694 2.374 12.105 1.00 94.56 186 VAL A O 1
ATOM 1399 N N . LEU A 1 187 ? -4.465 3.394 10.260 1.00 95.75 187 LEU A N 1
ATOM 1400 C CA . LEU A 1 187 ? -4.095 2.371 9.291 1.00 95.75 187 LEU A CA 1
ATOM 1401 C C . LEU A 1 187 ? -2.680 2.656 8.808 1.00 95.75 187 LEU A C 1
ATOM 1403 O O . LEU A 1 187 ? -2.387 3.774 8.406 1.00 95.75 187 LEU A O 1
ATOM 1407 N N . SER A 1 188 ? -1.820 1.646 8.807 1.00 96.12 188 SER A N 1
ATOM 1408 C CA . SER A 1 188 ? -0.488 1.693 8.223 1.00 96.12 188 SER A CA 1
ATOM 1409 C C . SER A 1 188 ? -0.400 0.749 7.034 1.00 96.12 188 SER A C 1
ATOM 1411 O O . SER A 1 188 ? -0.582 -0.460 7.178 1.00 96.12 188 SER A O 1
ATOM 1413 N N . PHE A 1 189 ? -0.059 1.310 5.880 1.00 97.31 189 PHE A N 1
ATOM 1414 C CA . PHE A 1 189 ? 0.513 0.580 4.759 1.00 97.31 189 PHE A CA 1
ATOM 1415 C C . PHE A 1 189 ? 2.032 0.523 4.938 1.00 97.31 189 PHE A C 1
ATOM 1417 O O . PHE A 1 189 ? 2.657 1.550 5.226 1.00 97.31 189 PHE A O 1
ATOM 1424 N N . ARG A 1 190 ? 2.624 -0.657 4.757 1.00 97.06 190 ARG A N 1
ATOM 1425 C CA . ARG A 1 190 ? 4.076 -0.850 4.693 1.00 97.06 190 ARG A CA 1
ATOM 1426 C C . ARG A 1 190 ? 4.431 -1.719 3.510 1.00 97.06 190 ARG A C 1
ATOM 1428 O O . ARG A 1 190 ? 3.805 -2.750 3.295 1.00 97.06 190 ARG A O 1
ATOM 1435 N N . TRP A 1 191 ? 5.460 -1.302 2.795 1.00 97.06 191 TRP A N 1
ATOM 1436 C CA . TRP A 1 191 ? 6.020 -2.000 1.659 1.00 97.06 191 TRP A CA 1
ATOM 1437 C C . TRP A 1 191 ? 7.528 -2.141 1.841 1.00 97.06 191 TRP A C 1
ATOM 1439 O O . TRP A 1 191 ? 8.237 -1.142 1.972 1.00 97.06 191 TRP A O 1
ATOM 1449 N N . ASP A 1 192 ? 7.987 -3.390 1.839 1.00 96.12 192 ASP A N 1
ATOM 1450 C CA . ASP A 1 192 ? 9.395 -3.753 1.916 1.00 96.12 192 ASP A CA 1
ATOM 1451 C C . ASP A 1 192 ? 9.862 -4.137 0.505 1.00 96.12 192 ASP A C 1
ATOM 1453 O O . ASP A 1 192 ? 9.349 -5.081 -0.111 1.00 96.12 192 ASP A O 1
ATOM 1457 N N . CYS A 1 193 ? 10.806 -3.360 -0.029 1.00 92.75 193 CYS A N 1
ATOM 1458 C CA . CYS A 1 193 ? 11.294 -3.520 -1.393 1.00 92.75 193 CYS A CA 1
ATOM 1459 C C . CYS A 1 193 ? 12.219 -4.738 -1.519 1.00 92.75 193 CYS A C 1
ATOM 1461 O O . CYS A 1 193 ? 13.076 -4.975 -0.672 1.00 92.75 193 CYS A O 1
ATOM 1463 N N . GLU A 1 194 ? 12.102 -5.467 -2.628 1.00 90.25 194 GLU A N 1
ATOM 1464 C CA . GLU A 1 194 ? 12.973 -6.612 -2.933 1.00 90.25 194 GLU A CA 1
ATOM 1465 C C . GLU A 1 194 ? 14.316 -6.169 -3.519 1.00 90.25 194 GLU A C 1
ATOM 1467 O O . GLU A 1 194 ? 15.361 -6.715 -3.177 1.00 90.25 194 GLU A O 1
ATOM 1472 N N . GLN A 1 195 ? 14.304 -5.160 -4.393 1.00 85.19 195 GLN A N 1
ATOM 1473 C CA . GLN A 1 195 ? 15.488 -4.798 -5.183 1.00 85.19 195 GLN A CA 1
ATOM 1474 C C . GLN A 1 195 ? 16.392 -3.760 -4.528 1.00 85.19 195 GLN A C 1
ATOM 1476 O O . GLN A 1 195 ? 17.542 -3.583 -4.922 1.00 85.19 195 GLN A O 1
ATOM 1481 N N . THR A 1 196 ? 15.873 -3.035 -3.543 1.00 83.75 196 THR A N 1
ATOM 1482 C CA . THR A 1 196 ? 16.580 -1.932 -2.891 1.00 83.75 196 THR A CA 1
ATOM 1483 C C . THR A 1 196 ? 16.360 -1.993 -1.387 1.00 83.75 196 THR A C 1
ATOM 1485 O O . THR A 1 196 ? 15.272 -2.394 -0.978 1.00 83.75 196 THR A O 1
ATOM 1488 N N . PRO A 1 197 ? 17.303 -1.508 -0.562 1.00 90.00 197 PRO A N 1
ATOM 1489 C CA . PRO A 1 197 ? 17.144 -1.434 0.889 1.00 90.00 197 PRO A CA 1
ATOM 1490 C C . PRO A 1 197 ? 16.232 -0.259 1.285 1.00 90.00 197 PRO A C 1
ATOM 1492 O O . PRO A 1 197 ? 16.654 0.682 1.953 1.00 90.00 197 PRO A O 1
ATOM 1495 N N . GLN A 1 198 ? 14.985 -0.285 0.818 1.00 88.81 198 GLN A N 1
ATOM 1496 C CA . GLN A 1 198 ? 13.986 0.753 1.045 1.00 88.81 198 GLN A CA 1
ATOM 1497 C C . GLN A 1 198 ? 12.740 0.146 1.682 1.00 88.81 198 GLN A C 1
ATOM 1499 O O . GLN A 1 198 ? 12.304 -0.945 1.317 1.00 88.81 198 GLN A O 1
ATOM 1504 N N . ILE A 1 199 ? 12.157 0.901 2.609 1.00 93.56 199 ILE A N 1
ATOM 1505 C CA . ILE A 1 199 ? 10.848 0.625 3.191 1.00 93.56 199 ILE A CA 1
ATOM 1506 C C . ILE A 1 199 ? 9.997 1.866 2.967 1.00 93.56 199 ILE A C 1
ATOM 1508 O O . ILE A 1 199 ? 10.408 2.977 3.310 1.00 93.56 199 ILE A O 1
ATOM 1512 N N . TRP A 1 200 ? 8.806 1.671 2.413 1.00 92.19 200 TRP A N 1
ATOM 1513 C CA . TRP A 1 200 ? 7.846 2.739 2.170 1.00 92.19 200 TRP A CA 1
ATOM 1514 C C . TRP A 1 200 ? 6.653 2.551 3.088 1.00 92.19 200 TRP A C 1
ATOM 1516 O O . TRP A 1 200 ? 6.037 1.485 3.117 1.00 92.19 200 TRP A O 1
ATOM 1526 N N . THR A 1 201 ? 6.314 3.594 3.839 1.00 92.00 201 THR A N 1
ATOM 1527 C CA . THR A 1 201 ? 5.175 3.569 4.752 1.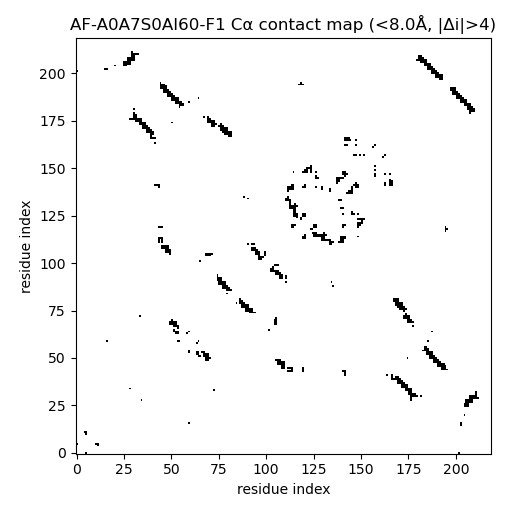00 92.00 201 THR A CA 1
ATOM 1528 C C . THR A 1 201 ? 4.241 4.737 4.502 1.00 92.00 201 THR A C 1
ATOM 1530 O O . THR A 1 201 ? 4.647 5.856 4.181 1.00 92.00 201 THR A O 1
ATOM 1533 N N . GLN A 1 202 ? 2.949 4.464 4.632 1.00 90.56 202 GLN A N 1
ATOM 1534 C CA . GLN A 1 202 ? 1.897 5.470 4.580 1.00 90.56 202 GLN A CA 1
ATOM 1535 C C . GLN A 1 202 ? 0.879 5.191 5.676 1.00 90.56 202 GLN A C 1
ATOM 1537 O O . GLN A 1 202 ? 0.760 4.060 6.151 1.00 90.56 202 GLN A O 1
ATOM 1542 N N . CYS A 1 203 ? 0.149 6.229 6.073 1.00 91.06 203 CYS A N 1
ATOM 1543 C CA . CYS A 1 203 ? -0.923 6.101 7.039 1.00 91.06 203 CYS A CA 1
ATOM 1544 C C . CYS A 1 203 ? -2.213 6.777 6.579 1.00 91.06 203 CYS A C 1
ATOM 1546 O O . CYS A 1 203 ? -2.186 7.674 5.733 1.00 91.06 203 CYS A O 1
ATOM 1548 N N . ALA A 1 204 ? -3.324 6.305 7.135 1.00 91.88 204 ALA A N 1
ATOM 1549 C CA . ALA A 1 204 ? -4.658 6.864 6.974 1.00 91.88 204 ALA A CA 1
ATOM 1550 C C . ALA A 1 204 ? -5.447 6.699 8.278 1.00 91.88 204 ALA A C 1
ATOM 1552 O O . ALA A 1 204 ? -5.156 5.807 9.075 1.00 91.88 204 ALA A O 1
ATOM 1553 N N . ASP A 1 205 ? -6.462 7.530 8.474 1.00 93.00 205 ASP A N 1
ATOM 1554 C CA . ASP A 1 205 ? -7.316 7.472 9.655 1.00 93.00 205 ASP A CA 1
ATOM 1555 C C . ASP A 1 205 ? -8.556 6.626 9.376 1.00 93.00 205 ASP A C 1
ATOM 1557 O O . ASP A 1 205 ? -9.240 6.827 8.371 1.00 93.00 205 ASP A O 1
ATOM 1561 N N . VAL A 1 206 ? -8.864 5.693 10.276 1.00 93.75 206 VAL A N 1
ATOM 1562 C CA . VAL A 1 206 ? -10.053 4.837 10.187 1.00 93.75 206 VAL A CA 1
ATOM 1563 C C . VAL A 1 206 ? -10.754 4.764 11.537 1.00 93.75 206 VAL A C 1
ATOM 1565 O O . VAL A 1 206 ? -10.111 4.726 12.587 1.00 93.75 206 VAL A O 1
ATOM 1568 N N . ARG A 1 207 ? -12.087 4.733 11.521 1.00 94.50 207 ARG A N 1
ATOM 1569 C CA . ARG A 1 207 ? -12.898 4.519 12.722 1.00 94.50 207 ARG A CA 1
ATOM 1570 C C . ARG A 1 207 ? -13.413 3.092 12.730 1.00 94.50 207 ARG A C 1
ATOM 1572 O O . ARG A 1 207 ? -14.234 2.725 11.895 1.00 94.50 207 ARG A O 1
ATOM 1579 N N . VAL A 1 208 ? -12.942 2.293 13.679 1.00 95.56 208 VAL A N 1
ATOM 1580 C CA . VAL A 1 208 ? -13.453 0.940 13.886 1.00 95.56 208 VAL A CA 1
ATOM 1581 C C . VAL A 1 208 ? -14.765 1.025 14.661 1.00 95.56 208 VAL A C 1
ATOM 1583 O O . VAL A 1 208 ? -14.815 1.622 15.739 1.00 95.56 208 VAL A O 1
ATOM 1586 N N . THR A 1 209 ? -15.829 0.439 14.120 1.00 95.31 209 THR A N 1
ATOM 1587 C CA . THR A 1 209 ? -17.163 0.405 14.736 1.00 95.31 209 THR A CA 1
ATOM 1588 C C . THR A 1 209 ? -17.507 -1.006 15.207 1.00 95.31 209 THR A C 1
ATOM 1590 O O . THR A 1 209 ? -16.918 -1.994 14.761 1.00 95.31 209 THR A O 1
ATOM 1593 N N . SER A 1 210 ? -18.453 -1.131 16.143 1.00 91.56 210 SER A N 1
ATOM 1594 C CA . SER A 1 210 ? -18.933 -2.452 16.561 1.00 91.56 210 SER A CA 1
ATOM 1595 C C . SER A 1 210 ? -19.545 -3.202 15.379 1.00 91.56 210 SER A C 1
ATOM 1597 O O . SER A 1 210 ? -20.049 -2.581 14.441 1.00 91.56 210 SER A O 1
ATOM 1599 N N . ARG A 1 211 ? -19.573 -4.539 15.453 1.00 84.12 211 ARG A N 1
ATOM 1600 C CA . ARG A 1 211 ? -20.328 -5.358 14.495 1.00 84.12 211 ARG A CA 1
ATOM 1601 C C . ARG A 1 211 ? -21.732 -4.776 14.330 1.00 84.12 211 ARG A C 1
ATOM 1603 O O . ARG A 1 211 ? -22.397 -4.481 15.326 1.00 84.12 211 ARG A O 1
ATOM 1610 N N . ALA A 1 212 ? -22.185 -4.631 13.087 1.00 67.25 212 ALA A N 1
ATOM 1611 C CA . ALA A 1 212 ? -23.592 -4.365 12.840 1.00 67.25 212 ALA A CA 1
ATOM 1612 C C . ALA A 1 212 ? -24.378 -5.521 13.469 1.00 67.25 212 ALA A C 1
ATOM 1614 O O . ALA A 1 212 ? -24.168 -6.682 13.109 1.00 67.25 212 ALA A O 1
ATOM 1615 N N . ALA A 1 213 ? -25.225 -5.227 14.457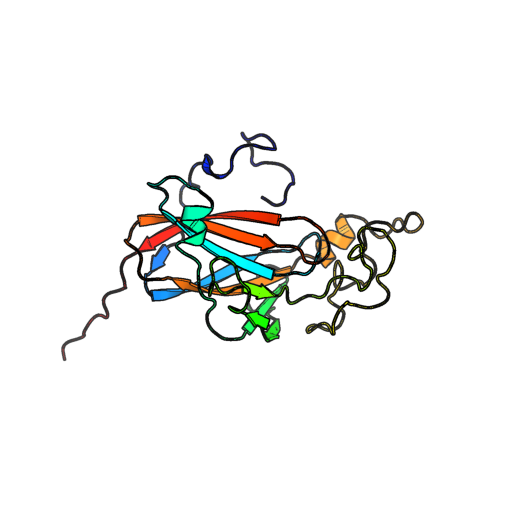 1.00 57.22 213 ALA A N 1
ATOM 1616 C CA . ALA A 1 213 ? -26.130 -6.232 14.981 1.00 57.22 213 ALA A CA 1
ATOM 1617 C C . ALA A 1 213 ? -26.966 -6.727 13.797 1.00 57.22 213 ALA A C 1
ATOM 1619 O O . ALA A 1 213 ? -27.649 -5.932 13.150 1.00 57.22 213 ALA A O 1
ATOM 1620 N N . LEU A 1 214 ? -26.883 -8.023 13.480 1.00 54.78 214 LEU A N 1
ATOM 1621 C CA . LEU A 1 214 ? -27.863 -8.650 12.603 1.00 54.78 214 LEU A CA 1
ATOM 1622 C C . LEU A 1 214 ? -29.220 -8.345 13.232 1.00 54.78 214 LEU A C 1
ATOM 1624 O O . LEU A 1 214 ? -29.495 -8.797 14.344 1.00 54.78 214 LEU A O 1
ATOM 1628 N N . ALA A 1 215 ? -30.028 -7.526 12.562 1.00 47.25 215 ALA A N 1
ATOM 1629 C CA . ALA A 1 215 ? -31.407 -7.326 12.951 1.00 47.25 215 ALA A CA 1
ATOM 1630 C C . ALA A 1 215 ? -32.081 -8.694 12.843 1.00 47.25 215 ALA A C 1
ATOM 1632 O O . ALA A 1 215 ? -32.446 -9.138 11.753 1.00 47.25 215 ALA A O 1
ATOM 1633 N N . VAL A 1 216 ? -32.178 -9.400 13.969 1.00 45.38 216 VAL A N 1
ATOM 1634 C CA . VAL A 1 216 ? -33.013 -10.586 14.083 1.00 45.38 216 VAL A CA 1
ATOM 1635 C C . VAL A 1 216 ? -34.433 -10.069 13.914 1.00 45.38 216 VAL A C 1
ATOM 1637 O O . VAL A 1 216 ? -35.036 -9.557 14.853 1.00 45.38 216 VAL A O 1
ATOM 1640 N N . SER A 1 217 ? -34.940 -10.127 12.684 1.00 45.03 217 SER A N 1
ATOM 1641 C CA . SER A 1 217 ? -36.374 -10.028 12.454 1.00 45.03 217 SER A CA 1
ATOM 1642 C C . SER A 1 217 ? -36.977 -11.274 13.083 1.00 45.03 217 SER A C 1
ATOM 1644 O O . SER A 1 217 ? -36.918 -12.358 12.509 1.00 45.03 217 SER A O 1
ATOM 1646 N N . LEU A 1 218 ? -37.463 -11.125 14.313 1.00 43.09 218 LEU A N 1
ATOM 1647 C CA . LEU A 1 218 ? -38.397 -12.069 14.902 1.00 43.09 218 LEU A CA 1
ATOM 1648 C C . LEU A 1 218 ? -39.660 -12.008 14.036 1.00 43.09 218 LEU A C 1
ATOM 1650 O O . LEU A 1 218 ? -40.329 -10.974 14.000 1.00 43.09 218 LEU A O 1
ATOM 1654 N N . VAL A 1 219 ? -39.908 -13.083 13.288 1.00 47.78 219 VAL A N 1
ATOM 1655 C CA . VAL A 1 219 ? -41.225 -13.398 12.722 1.00 47.78 219 VAL A CA 1
ATOM 1656 C C . VAL A 1 219 ? -41.984 -14.208 13.759 1.00 47.78 219 VAL A C 1
ATOM 1658 O O . VAL A 1 219 ? -41.355 -15.128 14.332 1.00 47.78 219 VAL A O 1
#